Protein AF-A0A158QRF0-F1 (afdb_monomer_lite)

pLDDT: mean 80.39, std 19.02, range [27.58, 98.44]

InterPro domains:
  IPR004245 Protein of unknown function DUF229 [PF02995] (3-88)
  IPR004245 Protein of unknown function DUF229 [PF02995] (115-242)
  IPR004245 Protein of unknown function DUF229 [PTHR10974] (3-241)

Structure (mmCIF, N/CA/C/O backbone):
data_AF-A0A158QRF0-F1
#
_entry.id   AF-A0A158QRF0-F1
#
loop_
_atom_site.group_PDB
_atom_site.id
_atom_site.type_symbol
_atom_site.label_atom_id
_atom_site.label_alt_id
_atom_site.label_comp_id
_atom_site.label_asym_id
_atom_site.label_entity_id
_atom_site.label_seq_id
_atom_site.pdbx_PDB_ins_code
_atom_site.Cartn_x
_atom_site.Cartn_y
_atom_site.Cartn_z
_atom_site.occupancy
_atom_site.B_iso_or_equiv
_atom_site.auth_seq_id
_atom_site.auth_comp_id
_atom_site.auth_asym_id
_atom_site.auth_atom_id
_atom_site.pdbx_PDB_model_num
ATOM 1 N N . MET A 1 1 ? 12.724 4.084 12.612 1.00 68.06 1 MET A N 1
ATOM 2 C CA . MET A 1 1 ? 12.355 5.349 11.916 1.00 68.06 1 MET A CA 1
ATOM 3 C C . MET A 1 1 ? 10.942 5.785 12.295 1.00 68.06 1 MET A C 1
ATOM 5 O O . MET A 1 1 ? 10.798 6.869 12.845 1.00 68.06 1 MET A O 1
ATOM 9 N N . SER A 1 2 ? 9.942 4.920 12.127 1.00 76.56 2 SER A N 1
ATOM 10 C CA . SER A 1 2 ? 8.571 5.065 12.655 1.00 76.56 2 SER A CA 1
ATOM 11 C C . SER A 1 2 ? 8.517 5.496 14.128 1.00 76.56 2 SER A C 1
ATOM 13 O O . SER A 1 2 ? 7.833 6.457 14.435 1.00 76.56 2 SER A O 1
ATOM 15 N N . LYS A 1 3 ? 9.321 4.909 15.031 1.00 83.12 3 LYS A N 1
ATOM 16 C CA . LYS A 1 3 ? 9.425 5.351 16.445 1.00 83.12 3 LYS A CA 1
ATOM 17 C C . LYS A 1 3 ? 9.728 6.840 16.648 1.00 83.12 3 LYS A C 1
ATOM 19 O O . LYS A 1 3 ? 9.352 7.391 17.674 1.00 83.12 3 LYS A O 1
ATOM 24 N N . ARG A 1 4 ? 10.443 7.471 15.710 1.00 83.31 4 ARG A N 1
ATOM 25 C CA . ARG A 1 4 ? 10.771 8.904 15.766 1.00 83.31 4 ARG A CA 1
ATOM 26 C C . ARG A 1 4 ? 9.761 9.758 15.008 1.00 83.31 4 ARG A C 1
ATOM 28 O O . ARG A 1 4 ? 9.486 10.867 15.438 1.00 83.31 4 ARG A O 1
ATOM 35 N N . ALA A 1 5 ? 9.270 9.263 13.874 1.00 86.62 5 ALA A N 1
ATOM 36 C CA . ALA A 1 5 ? 8.397 10.024 12.986 1.00 86.62 5 ALA A CA 1
ATOM 37 C C . ALA A 1 5 ? 6.911 9.931 13.355 1.00 86.62 5 ALA A C 1
ATOM 39 O O . ALA A 1 5 ? 6.179 10.864 13.065 1.00 86.62 5 ALA A O 1
ATOM 40 N N . LEU A 1 6 ? 6.484 8.824 13.971 1.00 91.94 6 LEU A N 1
ATOM 41 C CA . LEU A 1 6 ? 5.089 8.483 14.265 1.00 91.94 6 LEU A CA 1
ATOM 42 C C . LEU A 1 6 ? 4.868 8.023 15.734 1.00 91.94 6 LEU A C 1
ATOM 44 O O . LEU A 1 6 ? 4.222 6.992 15.954 1.00 91.94 6 LEU A O 1
ATOM 48 N N . PRO A 1 7 ? 5.469 8.669 16.757 1.00 94.06 7 PRO A N 1
ATOM 49 C CA . PRO A 1 7 ? 5.411 8.179 18.137 1.00 94.06 7 PRO A CA 1
ATOM 50 C C . PRO A 1 7 ? 3.984 8.069 18.696 1.00 94.06 7 PRO A C 1
ATOM 52 O O . PRO A 1 7 ? 3.672 7.067 19.346 1.00 94.06 7 PRO A O 1
ATOM 55 N N . GLU A 1 8 ? 3.113 9.043 18.428 1.00 96.75 8 GLU A N 1
ATOM 56 C CA . GLU A 1 8 ? 1.745 9.068 18.955 1.00 96.75 8 GLU A CA 1
ATOM 57 C C . GLU A 1 8 ? 0.858 8.041 18.245 1.00 96.75 8 GLU A C 1
ATOM 59 O O . GLU A 1 8 ? 0.093 7.318 18.889 1.00 96.75 8 GLU A O 1
ATOM 64 N N . THR A 1 9 ? 1.005 7.911 16.924 1.00 95.94 9 THR A N 1
ATOM 65 C CA . THR A 1 9 ? 0.342 6.865 16.137 1.00 95.94 9 THR A CA 1
ATOM 66 C C . THR A 1 9 ? 0.722 5.486 16.656 1.00 95.94 9 THR A C 1
ATOM 68 O O . THR A 1 9 ? -0.153 4.672 16.942 1.00 95.94 9 THR A O 1
ATOM 71 N N . LEU A 1 10 ? 2.019 5.211 16.829 1.00 93.88 10 LEU A N 1
ATOM 72 C CA . LEU A 1 10 ? 2.481 3.918 17.333 1.00 93.88 10 LEU A CA 1
ATOM 73 C C . LEU A 1 10 ? 1.971 3.635 18.748 1.00 93.88 10 LEU A C 1
ATOM 75 O O . LEU A 1 10 ? 1.612 2.493 19.043 1.00 93.88 10 LEU A O 1
ATOM 79 N N . ALA A 1 11 ? 1.931 4.648 19.618 1.00 95.94 11 ALA A N 1
ATOM 80 C CA . ALA A 1 11 ? 1.356 4.515 20.950 1.00 95.94 11 ALA A CA 1
ATOM 81 C C . ALA A 1 11 ? -0.118 4.100 20.864 1.00 95.94 11 ALA A C 1
ATOM 83 O O . ALA A 1 11 ? -0.483 3.076 21.437 1.00 95.94 11 ALA A O 1
ATOM 84 N N . TYR A 1 12 ? -0.922 4.810 20.070 1.00 96.62 12 TYR A N 1
ATOM 85 C CA . TYR A 1 12 ? -2.338 4.506 19.869 1.00 96.62 12 TYR A CA 1
ATOM 86 C C . TYR A 1 12 ? -2.574 3.102 19.297 1.00 96.62 12 TYR A C 1
ATOM 88 O O . TYR A 1 12 ? -3.387 2.346 19.830 1.00 96.62 12 TYR A O 1
ATOM 96 N N . LEU A 1 13 ? -1.833 2.715 18.250 1.00 94.56 13 LEU A N 1
ATOM 97 C CA . LEU A 1 13 ? -1.953 1.382 17.654 1.00 94.56 13 LEU A CA 1
ATOM 98 C C . LEU A 1 13 ? -1.696 0.282 18.698 1.00 94.56 13 LEU A C 1
ATOM 100 O O . LEU A 1 13 ? -2.394 -0.728 18.726 1.00 94.56 13 LEU A O 1
ATOM 104 N N . LYS A 1 14 ? -0.719 0.482 19.584 1.00 93.19 14 LYS A N 1
ATOM 105 C CA . LYS A 1 14 ? -0.356 -0.494 20.619 1.00 93.19 14 LYS A CA 1
ATOM 106 C C . LYS A 1 14 ? -1.322 -0.519 21.797 1.00 93.19 14 LYS A C 1
ATOM 108 O O . LYS A 1 14 ? -1.641 -1.603 22.277 1.00 93.19 14 LYS A O 1
ATOM 113 N N . THR A 1 15 ? -1.733 0.640 22.308 1.00 94.50 15 THR A N 1
ATOM 114 C CA . THR A 1 15 ? -2.529 0.713 23.543 1.00 94.50 15 THR A CA 1
ATOM 115 C C . THR A 1 15 ? -4.015 0.552 23.273 1.00 94.50 15 THR A C 1
ATOM 117 O O . THR A 1 15 ? -4.671 -0.212 23.975 1.00 94.50 15 THR A O 1
ATOM 120 N N . GLU A 1 16 ? -4.531 1.214 22.237 1.00 94.94 16 GLU A N 1
ATOM 121 C CA . GLU A 1 16 ? -5.968 1.266 21.951 1.00 94.94 16 GLU A CA 1
ATOM 122 C C . GLU A 1 16 ? -6.395 0.172 20.974 1.00 94.94 16 GLU A C 1
ATOM 124 O O . GLU A 1 16 ? -7.432 -0.458 21.163 1.00 94.94 16 GLU A O 1
ATOM 129 N N . LEU A 1 17 ? -5.582 -0.098 19.946 1.00 91.25 17 LEU A N 1
ATOM 130 C CA . LEU A 1 17 ? -5.869 -1.149 18.964 1.00 91.25 17 LEU A CA 1
ATOM 131 C C . LEU A 1 17 ? -5.214 -2.499 19.290 1.00 91.25 17 LEU A C 1
ATOM 133 O O . LEU A 1 17 ? -5.408 -3.452 18.536 1.00 91.25 17 LEU A O 1
ATOM 137 N N . GLN A 1 18 ? -4.478 -2.596 20.404 1.00 93.06 18 GLN A N 1
ATOM 138 C CA . GLN A 1 18 ? -3.796 -3.817 20.863 1.00 93.06 18 GLN A CA 1
ATOM 139 C C . GLN A 1 18 ? -2.843 -4.425 19.818 1.00 93.06 18 GLN A C 1
ATOM 141 O O . GLN A 1 18 ? -2.626 -5.637 19.780 1.00 93.06 18 GLN A O 1
ATOM 146 N N . ALA A 1 19 ? -2.276 -3.593 18.945 1.00 90.69 19 ALA A N 1
ATOM 147 C CA . ALA A 1 19 ? -1.377 -4.052 17.905 1.00 90.69 19 ALA A CA 1
ATOM 148 C C . ALA A 1 19 ? -0.001 -4.444 18.468 1.00 90.69 19 ALA A C 1
ATOM 150 O O . ALA A 1 19 ? 0.530 -3.832 19.399 1.00 90.69 19 ALA A O 1
ATOM 151 N N . VAL A 1 20 ? 0.609 -5.452 17.851 1.00 89.94 20 VAL A N 1
ATOM 152 C CA . VAL A 1 20 ? 1.952 -5.941 18.156 1.00 89.94 20 VAL A CA 1
ATOM 153 C C . VAL A 1 20 ? 2.952 -5.254 17.236 1.00 89.94 20 VAL A C 1
ATOM 155 O O . VAL A 1 20 ? 2.838 -5.319 16.014 1.00 89.94 20 VAL A O 1
ATOM 158 N N . GLN A 1 21 ? 3.958 -4.617 17.831 1.00 85.50 21 GLN A N 1
ATOM 159 C CA . GLN A 1 21 ? 5.077 -4.016 17.112 1.00 85.50 21 GLN A CA 1
ATOM 160 C C . GLN A 1 21 ? 6.230 -5.022 17.016 1.00 85.50 21 GLN A C 1
ATOM 162 O O . GLN A 1 21 ? 6.787 -5.434 18.033 1.00 85.50 21 GLN A O 1
ATOM 167 N N . MET A 1 22 ? 6.605 -5.397 15.795 1.00 84.06 22 MET A N 1
ATOM 168 C CA . MET A 1 22 ? 7.770 -6.237 15.512 1.00 84.06 22 MET A CA 1
ATOM 169 C C . MET A 1 22 ? 8.938 -5.353 15.079 1.00 84.06 22 MET A C 1
ATOM 171 O O . MET A 1 22 ? 8.864 -4.721 14.033 1.00 84.06 22 MET A O 1
ATOM 175 N N . GLU A 1 23 ? 10.009 -5.301 15.875 1.00 75.56 23 GLU A N 1
ATOM 176 C CA . GLU A 1 23 ? 11.111 -4.341 15.674 1.00 75.56 23 GLU A CA 1
ATOM 177 C C . GLU A 1 23 ? 12.134 -4.736 14.599 1.00 75.56 23 GLU A C 1
ATOM 179 O O . GLU A 1 23 ? 12.948 -3.910 14.193 1.00 75.56 23 GLU A O 1
ATOM 184 N N . PHE A 1 24 ? 12.111 -5.997 14.161 1.00 74.44 24 PHE A N 1
ATOM 185 C CA . PHE A 1 24 ? 13.122 -6.583 13.280 1.00 74.44 24 PHE A CA 1
ATOM 186 C C . PHE A 1 24 ? 12.483 -7.256 12.064 1.00 74.44 24 PHE A C 1
ATOM 188 O O . PHE A 1 24 ? 12.737 -8.431 11.786 1.00 74.44 24 PHE A O 1
ATOM 195 N N . TYR A 1 25 ? 11.616 -6.536 11.348 1.00 75.12 25 TYR A N 1
ATOM 196 C CA . TYR A 1 25 ? 11.122 -7.032 10.067 1.00 75.12 25 TYR A CA 1
ATOM 197 C C . TYR A 1 25 ? 12.258 -7.011 9.036 1.00 75.12 25 TYR A C 1
ATOM 199 O O . TYR A 1 25 ? 13.025 -6.059 8.940 1.00 75.12 25 TYR A O 1
ATOM 207 N N . ASN A 1 26 ? 12.416 -8.089 8.274 1.00 76.00 26 ASN A N 1
ATOM 208 C CA . ASN A 1 26 ? 13.476 -8.173 7.277 1.00 76.00 26 ASN A CA 1
ATOM 209 C C . ASN A 1 26 ? 12.903 -7.849 5.904 1.00 76.00 26 ASN A C 1
ATOM 211 O O . ASN A 1 26 ? 12.029 -8.563 5.416 1.00 76.00 26 ASN A O 1
ATOM 215 N N . LYS A 1 27 ? 13.448 -6.815 5.259 1.00 79.94 27 LYS A N 1
ATOM 216 C CA . LYS A 1 27 ? 13.237 -6.605 3.827 1.00 79.94 27 LYS A CA 1
ATOM 217 C C . LYS A 1 27 ? 13.815 -7.786 3.044 1.00 79.94 27 LYS A C 1
ATOM 219 O O . LYS A 1 27 ? 14.864 -8.322 3.408 1.00 79.94 27 LYS A O 1
ATOM 224 N N . VAL A 1 28 ? 13.167 -8.151 1.948 1.00 83.94 28 VAL A N 1
ATOM 225 C CA . VAL A 1 28 ? 13.656 -9.184 1.028 1.00 83.94 28 VAL A CA 1
ATOM 226 C C . VAL A 1 28 ? 14.811 -8.644 0.185 1.00 83.94 28 VAL A C 1
ATOM 228 O O . VAL A 1 28 ? 15.770 -9.364 -0.082 1.00 83.94 28 VAL A O 1
ATOM 231 N N . ALA A 1 29 ? 14.751 -7.366 -0.197 1.00 83.50 29 ALA A N 1
ATOM 232 C CA . ALA A 1 29 ? 15.701 -6.767 -1.130 1.00 83.50 29 ALA A CA 1
ATOM 233 C C . ALA A 1 29 ? 15.867 -5.251 -0.948 1.00 83.50 29 ALA A C 1
ATOM 235 O O . ALA A 1 29 ? 15.294 -4.643 -0.043 1.00 83.50 29 ALA A O 1
ATOM 236 N N . HIS A 1 30 ? 16.694 -4.606 -1.776 1.00 79.50 30 HIS A N 1
ATOM 237 C CA . HIS A 1 30 ? 17.043 -3.194 -1.584 1.00 79.50 30 HIS A CA 1
ATOM 238 C C . HIS A 1 30 ? 15.939 -2.196 -1.985 1.00 79.50 30 HIS A C 1
ATOM 240 O O . HIS A 1 30 ? 15.870 -1.118 -1.399 1.00 79.50 30 HIS A O 1
ATOM 246 N N . ASN A 1 31 ? 15.112 -2.527 -2.978 1.00 84.44 31 ASN A N 1
ATOM 247 C CA . ASN A 1 31 ? 14.241 -1.586 -3.696 1.00 84.44 31 ASN A CA 1
ATOM 248 C C . ASN A 1 31 ? 12.741 -1.921 -3.506 1.00 84.44 31 ASN A C 1
ATOM 250 O O . ASN A 1 31 ? 12.420 -2.968 -2.953 1.00 84.44 31 ASN A O 1
ATOM 254 N N . SER A 1 32 ? 11.811 -1.077 -3.961 1.00 87.56 32 SER A N 1
ATOM 255 C CA . SER A 1 32 ? 10.368 -1.271 -3.735 1.00 87.56 32 SER A CA 1
ATOM 256 C C . SER A 1 32 ? 9.816 -2.489 -4.459 1.00 87.56 32 SER A C 1
ATOM 258 O O . SER A 1 32 ? 9.261 -3.381 -3.824 1.00 87.56 32 SER A O 1
ATOM 260 N N . LYS A 1 33 ? 10.049 -2.593 -5.776 1.00 91.06 33 LYS A N 1
ATOM 261 C CA . LYS A 1 33 ? 9.585 -3.731 -6.588 1.00 91.06 33 LYS A CA 1
ATOM 262 C C . LYS A 1 33 ? 9.979 -5.097 -5.984 1.00 91.06 33 LYS A C 1
ATOM 264 O O . LYS A 1 33 ? 9.093 -5.927 -5.805 1.00 91.06 33 LYS A O 1
ATOM 269 N N . PRO A 1 34 ? 11.241 -5.349 -5.592 1.00 91.50 34 PRO A N 1
ATOM 270 C CA . PRO A 1 34 ? 11.631 -6.646 -5.046 1.00 91.50 34 PRO A CA 1
ATOM 271 C C . PRO A 1 34 ? 11.189 -6.913 -3.599 1.00 91.50 34 PRO A C 1
ATOM 273 O O . PRO A 1 34 ? 11.332 -8.043 -3.146 1.00 91.50 34 PRO A O 1
ATOM 276 N N . ASN A 1 35 ? 10.612 -5.932 -2.895 1.00 91.06 35 ASN A N 1
ATOM 277 C CA . ASN A 1 35 ? 9.881 -6.161 -1.640 1.00 91.06 35 ASN A CA 1
ATOM 278 C C . ASN A 1 35 ? 8.365 -6.316 -1.870 1.00 91.06 35 ASN A C 1
ATOM 280 O O . ASN A 1 35 ? 7.726 -7.105 -1.179 1.00 91.06 35 ASN A O 1
ATOM 284 N N . ALA A 1 36 ? 7.806 -5.641 -2.880 1.00 93.00 36 ALA A N 1
ATOM 285 C CA . ALA A 1 36 ? 6.395 -5.739 -3.257 1.00 93.00 36 ALA A CA 1
ATOM 286 C C . ALA A 1 36 ? 6.018 -7.131 -3.786 1.00 93.00 36 ALA A C 1
ATOM 288 O O . ALA A 1 36 ? 4.988 -7.684 -3.419 1.00 93.00 36 ALA A O 1
ATOM 289 N N . PHE A 1 37 ? 6.853 -7.722 -4.646 1.00 95.19 37 PHE A N 1
ATOM 290 C CA . PHE A 1 37 ? 6.551 -9.022 -5.256 1.00 95.19 37 PHE A CA 1
ATOM 291 C C . PHE A 1 37 ? 6.444 -10.170 -4.235 1.00 95.19 37 PHE A C 1
ATOM 293 O O . PHE A 1 37 ? 5.452 -10.898 -4.269 1.00 95.19 37 PHE A O 1
ATOM 300 N N . PRO A 1 38 ? 7.378 -10.322 -3.280 1.00 93.62 38 PRO A N 1
ATOM 301 C CA . PRO A 1 38 ? 7.221 -11.287 -2.197 1.00 93.62 38 PRO A CA 1
ATOM 302 C C . PRO A 1 38 ? 5.965 -11.057 -1.362 1.00 93.62 38 PRO A C 1
ATOM 304 O O . PRO A 1 38 ? 5.325 -12.025 -0.969 1.00 93.62 38 PRO A O 1
ATOM 307 N N . LEU A 1 39 ? 5.613 -9.795 -1.107 1.00 92.19 39 LEU A N 1
ATOM 308 C CA . LEU A 1 39 ? 4.443 -9.446 -0.312 1.00 92.19 39 LEU A CA 1
ATOM 309 C C . LEU A 1 39 ? 3.139 -9.846 -1.015 1.00 92.19 39 LEU A C 1
ATOM 311 O O . LEU A 1 39 ? 2.299 -10.499 -0.412 1.00 92.19 39 LEU A O 1
ATOM 315 N N . PHE A 1 40 ? 3.000 -9.496 -2.293 1.00 94.19 40 PHE A N 1
ATOM 316 C CA . PHE A 1 40 ? 1.720 -9.574 -3.001 1.00 94.19 40 PHE A CA 1
ATOM 317 C C . PHE A 1 40 ? 1.544 -10.808 -3.887 1.00 94.19 40 PHE A C 1
ATOM 319 O O . PHE A 1 40 ? 0.418 -11.156 -4.240 1.00 94.19 40 PHE A O 1
ATOM 326 N N . PHE A 1 41 ? 2.645 -11.468 -4.251 1.00 95.88 41 PHE A N 1
ATOM 327 C CA . PHE A 1 41 ? 2.651 -12.688 -5.064 1.00 95.88 41 PHE A CA 1
ATOM 328 C C . PHE A 1 41 ? 3.274 -13.885 -4.331 1.00 95.88 41 PHE A C 1
ATOM 330 O O . PHE A 1 41 ? 3.222 -15.007 -4.833 1.00 95.88 41 PHE A O 1
ATOM 337 N N . GLY A 1 42 ? 3.906 -13.681 -3.166 1.00 95.12 42 GLY A N 1
ATOM 338 C CA . GLY A 1 42 ? 4.611 -14.750 -2.450 1.00 95.12 42 GLY A CA 1
ATOM 339 C C . GLY A 1 42 ? 5.868 -15.249 -3.173 1.00 95.12 42 GLY A C 1
ATOM 340 O O . GLY A 1 42 ? 6.256 -16.405 -2.990 1.00 95.12 42 GLY A O 1
ATOM 341 N N . LYS A 1 43 ? 6.473 -14.422 -4.043 1.00 96.06 43 LYS A N 1
ATOM 342 C CA . LYS A 1 43 ? 7.607 -14.794 -4.909 1.00 96.06 43 LYS A CA 1
ATOM 343 C C . LYS A 1 43 ? 8.734 -13.775 -4.852 1.00 96.06 43 LYS A C 1
ATOM 345 O O . LYS A 1 43 ? 8.522 -12.578 -5.037 1.00 96.06 43 LYS A O 1
ATOM 350 N N . SER A 1 44 ? 9.949 -14.259 -4.620 1.00 94.69 44 SER A N 1
ATOM 351 C CA . SER A 1 44 ? 11.167 -13.455 -4.674 1.00 94.69 44 SER A CA 1
ATOM 352 C C . SER A 1 44 ? 11.609 -13.199 -6.114 1.00 94.69 44 SER A C 1
ATOM 354 O O . SER A 1 44 ? 11.520 -14.071 -6.974 1.00 94.69 44 SER A O 1
ATOM 356 N N . ILE A 1 45 ? 12.088 -11.982 -6.377 1.00 94.25 45 ILE A N 1
ATOM 357 C CA . ILE A 1 45 ? 12.520 -11.546 -7.719 1.00 94.25 45 ILE A CA 1
ATOM 358 C C . ILE A 1 45 ? 13.963 -11.026 -7.730 1.00 94.25 45 ILE A C 1
ATOM 360 O O . ILE A 1 45 ? 14.518 -10.721 -8.780 1.00 94.25 45 ILE A O 1
ATOM 364 N N . GLU A 1 46 ? 14.574 -10.904 -6.551 1.00 91.19 46 GLU A N 1
ATOM 365 C CA . GLU A 1 46 ? 15.965 -10.505 -6.380 1.00 91.19 46 GLU A CA 1
ATOM 366 C C . GLU A 1 46 ? 16.679 -11.570 -5.547 1.00 91.19 46 GLU A C 1
ATOM 368 O O . GLU A 1 46 ? 16.174 -12.026 -4.521 1.00 91.19 46 GLU A O 1
ATOM 373 N N . GLY A 1 47 ? 17.844 -11.998 -6.033 1.00 89.12 47 GLY A N 1
ATOM 374 C CA . GLY A 1 47 ? 18.721 -12.917 -5.319 1.00 89.12 47 GLY A CA 1
ATOM 375 C C . GLY A 1 47 ? 19.675 -12.189 -4.374 1.00 89.12 47 GLY A C 1
ATOM 376 O O . GLY A 1 47 ? 19.626 -10.977 -4.188 1.00 89.12 47 GLY A O 1
ATOM 377 N N . GLY A 1 48 ? 20.613 -12.931 -3.798 1.00 86.75 48 GLY A N 1
ATOM 378 C CA . GLY A 1 48 ? 21.576 -12.358 -2.863 1.00 86.75 48 GLY A CA 1
ATOM 379 C C . GLY A 1 48 ? 22.768 -13.267 -2.618 1.00 86.75 48 GLY A C 1
ATOM 380 O O . GLY A 1 48 ? 22.633 -14.488 -2.516 1.00 86.75 48 GLY A O 1
ATOM 381 N N . SER A 1 49 ? 23.957 -12.676 -2.504 1.00 86.69 49 SER A N 1
ATOM 382 C CA . SER A 1 49 ? 25.150 -13.431 -2.126 1.00 86.69 49 SER A CA 1
ATOM 383 C C . SER A 1 49 ? 25.150 -13.703 -0.627 1.00 86.69 49 SER A C 1
ATOM 385 O O . SER A 1 49 ? 25.026 -12.789 0.184 1.00 86.69 49 SER A O 1
ATOM 387 N N . ARG A 1 50 ? 25.356 -14.969 -0.260 1.00 90.25 50 ARG A N 1
ATOM 388 C CA . ARG A 1 50 ? 25.597 -15.395 1.127 1.00 90.25 50 ARG A CA 1
ATOM 389 C C . ARG A 1 50 ? 26.978 -16.028 1.302 1.00 90.25 50 ARG A C 1
ATOM 391 O O . ARG A 1 50 ? 27.235 -16.700 2.298 1.00 90.25 50 ARG A O 1
ATOM 398 N N . ALA A 1 51 ? 27.881 -15.769 0.353 1.00 92.50 51 ALA A N 1
ATOM 399 C CA . ALA A 1 51 ? 29.225 -16.339 0.334 1.00 92.50 51 ALA A CA 1
ATOM 400 C C . ALA A 1 51 ? 30.039 -15.975 1.587 1.00 92.50 51 ALA A C 1
ATOM 402 O O . ALA A 1 51 ? 30.813 -16.798 2.064 1.00 92.50 51 ALA A O 1
ATOM 403 N N . PHE A 1 52 ? 29.815 -14.787 2.166 1.00 91.12 52 PHE A N 1
ATOM 404 C CA . PHE A 1 52 ? 30.457 -14.366 3.419 1.00 91.12 52 PHE A CA 1
ATOM 405 C C . PHE A 1 52 ? 30.177 -15.326 4.588 1.00 91.12 52 PHE A C 1
ATOM 407 O O . PHE A 1 52 ? 31.037 -15.535 5.435 1.00 91.12 52 PHE A O 1
ATOM 414 N N . PHE A 1 53 ? 28.998 -15.952 4.604 1.00 92.88 53 PHE A N 1
ATOM 415 C CA . PHE A 1 53 ? 28.596 -16.933 5.614 1.00 92.88 53 PHE A CA 1
ATOM 416 C C . PHE A 1 53 ? 28.862 -18.383 5.177 1.00 92.88 53 PHE A C 1
ATOM 418 O O . PHE A 1 53 ? 28.420 -19.312 5.846 1.00 92.88 53 PHE A O 1
ATOM 425 N N . GLY A 1 54 ? 29.530 -18.598 4.037 1.00 93.75 54 GLY A N 1
ATOM 426 C CA . GLY A 1 54 ? 29.747 -19.931 3.469 1.00 93.75 54 GLY A CA 1
ATOM 427 C C . GLY A 1 54 ? 28.468 -20.624 2.983 1.00 93.75 54 GLY A C 1
ATOM 428 O O . GLY A 1 54 ? 28.448 -21.846 2.863 1.00 93.75 54 GLY A O 1
ATOM 429 N N . LEU A 1 55 ? 27.393 -19.871 2.720 1.00 94.69 55 LEU A N 1
ATOM 430 C CA . LEU A 1 55 ? 26.097 -20.413 2.302 1.00 94.69 55 LEU A CA 1
ATOM 431 C C . LEU A 1 55 ? 25.869 -20.252 0.788 1.00 94.69 55 LEU A C 1
ATOM 433 O O . LEU A 1 55 ? 26.372 -19.292 0.193 1.00 94.69 55 LEU A O 1
ATOM 437 N N . PRO A 1 56 ? 25.055 -21.130 0.160 1.00 95.62 56 PRO A N 1
ATOM 438 C CA . PRO A 1 56 ? 24.645 -20.967 -1.234 1.00 95.62 56 PRO A CA 1
ATOM 439 C C . PRO A 1 56 ? 23.967 -19.610 -1.475 1.00 95.62 56 PRO A C 1
ATOM 441 O O . PRO A 1 56 ? 23.304 -19.098 -0.564 1.00 95.62 56 PRO A O 1
ATOM 444 N N . PRO A 1 57 ? 24.069 -19.020 -2.677 1.00 94.12 57 PRO A N 1
ATOM 445 C CA . PRO A 1 57 ? 23.352 -17.787 -2.989 1.00 94.12 57 PRO A CA 1
ATOM 446 C C . PRO A 1 57 ? 21.834 -17.977 -2.864 1.00 94.12 57 PRO A C 1
ATOM 448 O O . PRO A 1 57 ? 21.320 -19.090 -2.988 1.00 94.12 57 PRO A O 1
ATOM 451 N N . LEU A 1 58 ? 21.121 -16.886 -2.596 1.00 90.56 58 LEU A N 1
ATOM 452 C CA . LEU A 1 58 ? 19.670 -16.840 -2.749 1.00 90.56 58 LEU A CA 1
ATOM 453 C C . LEU A 1 58 ? 19.352 -16.749 -4.240 1.00 90.56 58 LEU A C 1
ATOM 455 O O . LEU A 1 58 ? 19.895 -15.888 -4.937 1.00 90.56 58 LEU A O 1
ATOM 459 N N . ILE A 1 59 ? 18.496 -17.655 -4.701 1.00 93.94 59 ILE A N 1
ATOM 460 C CA . ILE A 1 59 ? 18.032 -17.731 -6.083 1.00 93.94 59 ILE A CA 1
ATOM 461 C C . ILE A 1 59 ? 16.605 -17.173 -6.094 1.00 93.94 59 ILE A C 1
ATOM 463 O O . ILE A 1 59 ? 15.806 -17.641 -5.283 1.00 93.94 59 ILE A O 1
ATOM 467 N N . PRO A 1 60 ? 16.294 -16.180 -6.947 1.00 95.19 60 PRO A N 1
ATOM 468 C CA . PRO A 1 60 ? 14.943 -15.645 -7.037 1.00 95.19 60 PRO A CA 1
ATOM 469 C C . PRO A 1 60 ? 13.987 -16.686 -7.629 1.00 95.19 60 PRO A C 1
ATOM 471 O O . PRO A 1 60 ? 14.371 -17.459 -8.510 1.00 95.19 60 PRO A O 1
ATOM 474 N N . ASP A 1 61 ? 12.742 -16.684 -7.159 1.00 96.75 61 ASP A N 1
ATOM 475 C CA . ASP A 1 61 ? 11.684 -17.563 -7.666 1.00 96.75 61 ASP A CA 1
ATOM 476 C C . ASP A 1 61 ? 11.285 -17.196 -9.100 1.00 96.75 61 ASP A C 1
ATOM 478 O O . ASP A 1 61 ? 10.989 -18.075 -9.908 1.00 96.75 61 ASP A O 1
ATOM 482 N N . TRP A 1 62 ? 11.276 -15.896 -9.406 1.00 96.69 62 TRP A N 1
ATOM 483 C CA . TRP A 1 62 ? 10.839 -15.329 -10.680 1.00 96.69 62 TRP A CA 1
ATOM 484 C C . TRP A 1 62 ? 11.926 -14.483 -11.341 1.00 96.69 62 TRP A C 1
ATOM 486 O O . TRP A 1 62 ? 12.792 -13.904 -10.680 1.00 96.69 62 TRP A O 1
ATOM 496 N N . ASN A 1 63 ? 11.861 -14.399 -12.667 1.00 95.31 63 ASN A N 1
ATOM 497 C CA . ASN A 1 63 ? 12.748 -13.600 -13.504 1.00 95.31 63 ASN A CA 1
ATOM 498 C C . ASN A 1 63 ? 11.945 -12.551 -14.300 1.00 95.31 63 ASN A C 1
ATOM 500 O O . ASN A 1 63 ? 10.747 -12.372 -14.094 1.00 95.31 63 ASN A O 1
ATOM 504 N N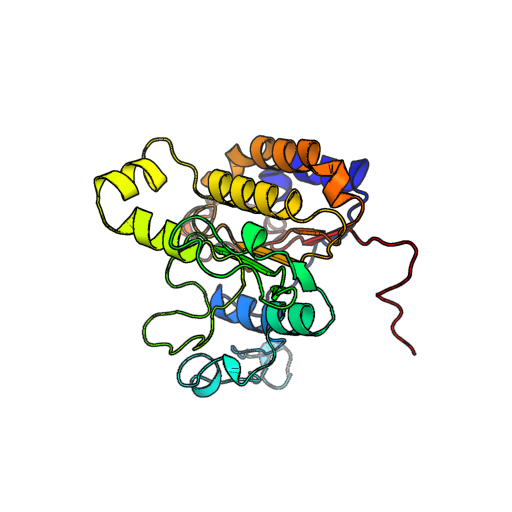 . GLU A 1 64 ? 12.616 -11.839 -15.212 1.00 93.94 64 GLU A N 1
ATOM 505 C CA . GLU A 1 64 ? 12.022 -10.771 -16.035 1.00 93.94 64 GLU A CA 1
ATOM 506 C C . GLU A 1 64 ? 10.748 -11.207 -16.783 1.00 93.94 64 GLU A C 1
ATOM 508 O O . GLU A 1 64 ? 9.836 -10.405 -17.000 1.00 93.94 64 GLU A O 1
ATOM 513 N N . THR A 1 65 ? 10.663 -12.487 -17.148 1.00 95.94 65 THR A N 1
ATOM 514 C CA . THR A 1 65 ? 9.516 -13.054 -17.857 1.00 95.94 65 THR A CA 1
ATOM 515 C C . THR A 1 65 ? 8.245 -12.935 -17.026 1.00 95.94 65 THR A C 1
ATOM 517 O O . THR A 1 65 ? 7.267 -12.348 -17.491 1.00 95.94 65 THR A O 1
ATOM 520 N N . GLU A 1 66 ? 8.269 -13.427 -15.788 1.00 96.00 66 GLU A N 1
ATOM 521 C CA . GLU A 1 66 ? 7.108 -13.420 -14.899 1.00 96.00 66 GLU A CA 1
ATOM 522 C C . GLU A 1 66 ? 6.813 -12.012 -14.362 1.00 96.00 66 GLU A C 1
ATOM 524 O O . GLU A 1 66 ? 5.653 -11.621 -14.266 1.00 96.00 66 GLU A O 1
ATOM 529 N N . ILE A 1 67 ? 7.846 -11.218 -14.050 1.00 94.25 67 ILE A N 1
ATOM 530 C CA . ILE A 1 67 ? 7.669 -9.912 -13.383 1.00 94.25 67 ILE A CA 1
ATOM 531 C C . ILE A 1 67 ? 7.374 -8.745 -14.336 1.00 94.25 67 ILE A C 1
ATOM 533 O O . ILE A 1 67 ? 7.182 -7.615 -13.862 1.00 94.25 67 ILE A O 1
ATOM 537 N N . CYS A 1 68 ? 7.454 -8.960 -15.654 1.00 94.88 68 CYS A N 1
ATOM 538 C CA . CYS A 1 68 ? 7.354 -7.875 -16.630 1.00 94.88 68 CYS A CA 1
ATOM 539 C C . CYS A 1 68 ? 6.787 -8.283 -17.997 1.00 94.88 68 CYS A C 1
ATOM 541 O O . CYS A 1 68 ? 5.952 -7.556 -18.532 1.00 94.88 68 CYS A O 1
ATOM 543 N N . ILE A 1 69 ? 7.222 -9.404 -18.582 1.00 96.44 69 ILE A N 1
ATOM 544 C CA . ILE A 1 69 ? 6.865 -9.746 -19.973 1.00 96.44 69 ILE A CA 1
ATOM 545 C C . ILE A 1 69 ? 5.455 -10.337 -20.058 1.00 96.44 69 ILE A C 1
ATOM 547 O O . ILE A 1 69 ? 4.676 -9.970 -20.941 1.00 96.44 69 ILE A O 1
ATOM 551 N N . GLU A 1 70 ? 5.109 -11.249 -19.156 1.00 96.06 70 GLU A N 1
ATOM 552 C CA . GLU A 1 70 ? 3.798 -11.888 -19.150 1.00 96.06 70 GLU A CA 1
ATOM 553 C C . GLU A 1 70 ? 2.730 -11.061 -18.428 1.00 96.06 70 GLU A C 1
ATOM 555 O O . GLU A 1 70 ? 3.020 -10.220 -17.581 1.00 96.06 70 GLU A O 1
ATOM 560 N N . TYR A 1 71 ? 1.463 -11.331 -18.753 1.00 97.44 71 TYR A N 1
ATOM 561 C CA . TYR A 1 71 ? 0.346 -10.817 -17.969 1.00 97.44 71 TYR A CA 1
ATOM 562 C C . TYR A 1 71 ? 0.345 -11.440 -16.572 1.00 97.44 71 TYR A C 1
ATOM 564 O O . TYR A 1 71 ? 0.330 -12.669 -16.440 1.00 97.44 71 TYR A O 1
ATOM 572 N N . LEU A 1 72 ? 0.278 -10.590 -15.548 1.00 96.38 72 LEU A N 1
ATOM 573 C CA . LEU A 1 72 ? 0.248 -11.008 -14.145 1.00 96.38 72 LEU A CA 1
ATOM 574 C C . LEU A 1 72 ? -1.034 -11.779 -13.781 1.00 96.38 72 LEU A C 1
ATOM 576 O O . LEU A 1 72 ? -1.056 -12.487 -12.782 1.00 96.38 72 LEU A O 1
ATOM 580 N N . ASP A 1 73 ? -2.070 -11.729 -14.627 1.00 95.00 73 ASP A N 1
ATOM 581 C CA . ASP A 1 73 ? -3.316 -12.505 -14.514 1.00 95.00 73 ASP A CA 1
ATOM 582 C C . ASP A 1 73 ? -3.092 -14.021 -14.418 1.00 95.00 73 ASP A C 1
ATOM 584 O O . ASP A 1 73 ? -3.970 -14.740 -13.949 1.00 95.00 73 ASP A O 1
ATOM 588 N N . LYS A 1 74 ? -1.946 -14.520 -14.901 1.00 94.56 74 LYS A N 1
ATOM 589 C CA . LYS A 1 74 ? -1.591 -15.945 -14.845 1.00 94.56 74 LYS A CA 1
ATOM 590 C C . LYS A 1 74 ? -1.168 -16.411 -13.450 1.00 94.56 74 LYS A C 1
ATOM 592 O O . LYS A 1 74 ? -1.074 -17.618 -13.231 1.00 94.56 74 LYS A O 1
ATOM 597 N N . TYR A 1 75 ? -0.867 -15.481 -12.547 1.00 95.38 75 TYR A N 1
ATOM 598 C CA . TYR A 1 75 ? -0.253 -15.768 -11.259 1.00 95.38 75 TYR A CA 1
ATOM 599 C C . TYR A 1 75 ? -1.178 -15.415 -10.094 1.00 95.38 75 TYR A C 1
ATOM 601 O O . TYR A 1 75 ? -2.021 -14.523 -10.184 1.00 95.38 75 TYR A O 1
ATOM 609 N N . SER A 1 76 ? -0.980 -16.122 -8.982 1.00 93.94 76 SER A N 1
ATOM 610 C CA . SER A 1 76 ? -1.572 -15.804 -7.683 1.00 93.94 76 SER A CA 1
ATOM 611 C C . SER A 1 76 ? -1.212 -14.389 -7.252 1.00 93.94 76 SER A C 1
ATOM 613 O O . SER A 1 76 ? -0.034 -14.050 -7.199 1.00 93.94 76 SER A O 1
ATOM 615 N N . TYR A 1 77 ? -2.219 -13.590 -6.920 1.00 94.06 77 TYR A N 1
ATOM 616 C CA . TYR A 1 77 ? -2.073 -12.216 -6.448 1.00 94.06 77 TYR A CA 1
ATOM 617 C C . TYR A 1 77 ? -3.015 -12.006 -5.270 1.00 94.06 77 TYR A C 1
ATOM 619 O O . TYR A 1 77 ? -4.186 -12.367 -5.373 1.00 94.06 77 TYR A O 1
ATOM 627 N N . GLU A 1 78 ? -2.531 -11.416 -4.179 1.00 93.31 78 GLU A N 1
ATOM 628 C CA . GLU A 1 78 ? -3.266 -11.382 -2.908 1.00 93.31 78 GLU A CA 1
ATOM 629 C C . GLU A 1 78 ? -4.715 -10.893 -3.042 1.00 93.31 78 GLU A C 1
ATOM 631 O O . GLU A 1 78 ? -5.633 -11.583 -2.605 1.00 93.31 78 GLU A O 1
ATOM 636 N N . LEU A 1 79 ? -4.964 -9.763 -3.714 1.00 91.94 79 LEU A N 1
ATOM 637 C CA . LEU A 1 79 ? -6.315 -9.206 -3.812 1.00 91.94 79 LEU A CA 1
ATOM 638 C C . LEU A 1 79 ? -7.233 -10.139 -4.602 1.00 91.94 79 LEU A C 1
ATOM 640 O O . LEU A 1 79 ? -8.409 -10.262 -4.281 1.00 91.94 79 LEU A O 1
ATOM 644 N N . GLU A 1 80 ? -6.694 -10.842 -5.597 1.00 89.56 80 GLU A N 1
ATOM 645 C CA . GLU A 1 80 ? -7.448 -11.821 -6.377 1.00 89.56 80 GLU A CA 1
ATOM 646 C C . GLU A 1 80 ? -7.752 -13.086 -5.576 1.00 89.56 80 GLU A C 1
ATOM 648 O O . GLU A 1 80 ? -8.845 -13.635 -5.697 1.00 89.56 80 GLU A O 1
ATOM 653 N N . GLU A 1 81 ? -6.827 -13.540 -4.735 1.00 90.69 81 GLU A N 1
ATOM 654 C CA . GLU A 1 81 ? -7.066 -14.690 -3.860 1.00 90.69 81 GLU A CA 1
ATOM 655 C C . GLU A 1 81 ? -8.140 -14.376 -2.815 1.00 90.69 81 GLU A C 1
ATOM 657 O O . GLU A 1 81 ? -9.076 -15.156 -2.630 1.00 90.69 81 GLU A O 1
ATOM 662 N N . TYR A 1 82 ? -8.069 -13.198 -2.193 1.00 88.56 82 TYR A N 1
ATOM 663 C CA . TYR A 1 82 ? -9.097 -12.724 -1.267 1.00 88.56 82 TYR A CA 1
ATOM 664 C C . TYR A 1 82 ? -10.442 -12.504 -1.961 1.00 88.56 82 TYR A C 1
ATOM 666 O O . TYR A 1 82 ? -11.488 -12.914 -1.451 1.00 88.56 82 TYR A O 1
ATOM 674 N N . ARG A 1 83 ? -10.428 -11.948 -3.178 1.00 83.56 83 ARG A N 1
ATOM 675 C CA . ARG A 1 83 ? -11.614 -11.871 -4.032 1.00 83.56 83 ARG A CA 1
ATOM 676 C C . ARG A 1 83 ? -12.239 -13.253 -4.188 1.00 83.56 83 ARG A C 1
ATOM 678 O O . ARG A 1 83 ? -13.413 -13.439 -3.882 1.00 83.56 83 ARG A O 1
ATOM 685 N N . GLN A 1 84 ? -11.469 -14.246 -4.621 1.00 84.44 84 GLN A N 1
ATOM 686 C CA . GLN A 1 84 ? -11.960 -15.608 -4.839 1.00 84.44 84 GLN A CA 1
ATOM 687 C C . GLN A 1 84 ? -12.424 -16.310 -3.551 1.00 84.44 84 GLN A C 1
ATOM 689 O O . GLN A 1 84 ? -13.313 -17.159 -3.627 1.00 84.44 84 GLN A O 1
ATOM 694 N N . SER A 1 85 ? -11.891 -15.941 -2.382 1.00 83.81 85 SER A N 1
ATOM 695 C CA . SER A 1 85 ? -12.203 -16.573 -1.091 1.00 83.81 85 SER A CA 1
ATOM 696 C C . SER A 1 85 ? -13.460 -16.042 -0.391 1.00 83.81 85 SER A C 1
ATOM 698 O O . SER A 1 85 ? -13.795 -16.509 0.697 1.00 83.81 85 SER A O 1
ATOM 700 N N . GLY A 1 86 ? -14.202 -15.125 -1.018 1.00 77.56 86 GLY A N 1
ATOM 701 C CA . GLY A 1 86 ? -15.482 -14.647 -0.488 1.00 77.56 86 GLY A CA 1
ATOM 702 C C . GLY A 1 86 ? -15.463 -13.212 0.021 1.00 77.56 86 GLY A C 1
ATOM 703 O O . GLY A 1 86 ? -16.421 -12.801 0.672 1.00 77.56 86 GLY A O 1
ATOM 704 N N . TYR A 1 87 ? -14.448 -12.419 -0.343 1.00 81.56 87 TYR A N 1
ATOM 705 C CA . TYR A 1 87 ? -14.473 -10.954 -0.231 1.00 81.56 87 TYR A CA 1
ATOM 706 C C . TYR A 1 87 ? -15.358 -10.359 -1.338 1.00 81.56 87 TYR A C 1
ATOM 708 O O . TYR A 1 87 ? -14.944 -9.532 -2.153 1.00 81.56 87 TYR A O 1
ATOM 716 N N . LYS A 1 88 ? -16.588 -10.881 -1.385 1.00 69.88 88 LYS A N 1
ATOM 717 C CA . LYS A 1 88 ? -17.632 -10.652 -2.375 1.00 69.88 88 LYS A CA 1
ATOM 718 C C . LYS A 1 88 ? -18.963 -10.497 -1.657 1.00 69.88 88 LYS A C 1
ATOM 720 O O . LYS A 1 88 ? -19.237 -11.196 -0.682 1.00 69.88 88 LYS A O 1
ATOM 725 N N . ALA A 1 89 ? -19.841 -9.667 -2.193 1.00 57.44 89 ALA A N 1
ATOM 726 C CA . ALA A 1 89 ? -21.237 -9.616 -1.777 1.00 57.44 89 ALA A CA 1
ATOM 727 C C . ALA A 1 89 ? -22.158 -9.413 -2.972 1.00 57.44 89 ALA A C 1
ATOM 729 O O . ALA A 1 89 ? -21.742 -9.050 -4.073 1.00 57.44 89 ALA A O 1
ATOM 730 N N . ARG A 1 90 ? -23.443 -9.689 -2.744 1.00 52.25 90 ARG A N 1
ATOM 731 C CA . ARG A 1 90 ? -24.482 -9.357 -3.713 1.00 52.25 90 ARG A CA 1
ATOM 732 C C . ARG A 1 90 ? -24.655 -7.847 -3.708 1.00 52.25 90 ARG A C 1
ATOM 734 O O . ARG A 1 90 ? -25.075 -7.298 -2.697 1.00 52.25 90 ARG A O 1
ATOM 741 N N . CYS A 1 91 ? -24.364 -7.233 -4.837 1.00 58.88 91 CYS A N 1
ATOM 742 C CA . CYS A 1 91 ? -24.711 -5.862 -5.127 1.00 58.88 91 CYS A CA 1
ATOM 743 C C . CYS A 1 91 ? -26.013 -5.776 -5.906 1.00 58.88 91 CYS A C 1
ATOM 745 O O . CYS A 1 91 ? -26.382 -6.646 -6.705 1.00 58.88 91 CYS A O 1
ATOM 747 N N . THR A 1 92 ? -26.669 -4.649 -5.719 1.00 52.09 92 THR A N 1
ATOM 748 C CA . THR A 1 92 ? -27.680 -4.121 -6.622 1.00 52.09 92 THR A CA 1
ATOM 749 C C . THR A 1 92 ? -27.008 -3.324 -7.742 1.00 52.09 92 THR A C 1
ATOM 751 O O . THR A 1 92 ? -25.907 -2.802 -7.576 1.00 52.09 92 THR A O 1
ATOM 754 N N . ALA A 1 93 ? -27.664 -3.202 -8.898 1.00 50.00 93 ALA A N 1
ATOM 755 C CA . ALA A 1 93 ? -27.147 -2.406 -10.017 1.00 50.00 93 ALA A CA 1
ATOM 756 C C . ALA A 1 93 ? -26.875 -0.929 -9.638 1.00 50.00 93 ALA A C 1
ATOM 758 O O . ALA A 1 93 ? -26.039 -0.279 -10.258 1.00 50.00 93 ALA A O 1
ATOM 759 N N . GLU A 1 94 ? -27.529 -0.416 -8.590 1.00 48.31 94 GLU A N 1
ATOM 760 C CA . GLU A 1 94 ? -27.317 0.935 -8.054 1.00 48.31 94 GLU A CA 1
ATOM 761 C C . GLU A 1 94 ? -25.967 1.097 -7.330 1.00 48.31 94 GLU A C 1
ATOM 763 O O . GLU A 1 94 ? -25.420 2.195 -7.305 1.00 48.31 94 GLU A O 1
ATOM 768 N N . GLU A 1 95 ? -25.392 0.019 -6.789 1.00 49.59 95 GLU A N 1
ATOM 769 C CA . GLU A 1 95 ? -24.102 0.043 -6.077 1.00 49.59 95 GLU A CA 1
ATOM 770 C C . GLU A 1 95 ? -22.896 -0.053 -7.025 1.00 49.59 95 GLU A C 1
ATOM 772 O O . GLU A 1 95 ? -21.800 0.375 -6.675 1.00 49.59 95 GLU A O 1
ATOM 777 N N . VAL A 1 96 ? -23.090 -0.572 -8.242 1.00 50.31 96 VAL A N 1
ATOM 778 C CA . VAL A 1 96 ? -22.023 -0.753 -9.248 1.00 50.31 96 VAL A CA 1
ATOM 779 C C . VAL A 1 96 ? -21.843 0.492 -10.131 1.00 50.31 96 VAL A C 1
ATOM 781 O O . VAL A 1 96 ? -20.850 0.610 -10.849 1.00 50.31 96 VAL A O 1
ATOM 784 N N . GLN A 1 97 ? -22.788 1.439 -10.109 1.00 40.06 97 GLN A N 1
ATOM 785 C CA . GLN A 1 97 ? -22.900 2.445 -11.164 1.00 40.06 97 GLN A CA 1
ATOM 786 C C . GLN A 1 97 ? -23.021 3.882 -10.633 1.00 40.06 97 GLN A C 1
ATOM 788 O O . GLN A 1 97 ? -24.060 4.304 -10.136 1.00 40.06 97 GLN A O 1
ATOM 793 N N . TRP A 1 98 ? -21.979 4.690 -10.863 1.00 38.94 98 TRP A N 1
ATOM 794 C CA . TRP A 1 98 ? -22.055 6.156 -10.815 1.00 38.94 98 TRP A CA 1
ATOM 795 C C . TRP A 1 98 ? -21.318 6.786 -12.013 1.00 38.94 98 TRP A C 1
ATOM 797 O O . TRP A 1 98 ? -20.126 6.537 -12.173 1.00 38.94 98 TRP A O 1
ATOM 807 N N . PRO A 1 99 ? -21.924 7.677 -12.826 1.00 51.47 99 PRO A N 1
ATOM 808 C CA . PRO A 1 99 ? -23.250 7.636 -13.430 1.00 51.47 99 PRO A CA 1
ATOM 809 C C . PRO A 1 99 ? -23.123 7.679 -14.972 1.00 51.47 99 PRO A C 1
ATOM 811 O O . PRO A 1 99 ? -22.775 8.719 -15.511 1.00 51.47 99 PRO A O 1
ATOM 814 N N . ILE A 1 100 ? -23.443 6.614 -15.710 1.00 39.00 100 ILE A N 1
ATOM 815 C CA . ILE A 1 100 ? -23.834 6.672 -17.138 1.00 39.00 100 ILE A CA 1
ATOM 816 C C . ILE A 1 100 ? -24.654 5.402 -17.402 1.00 39.00 100 ILE A C 1
ATOM 818 O O . ILE A 1 100 ? -24.114 4.307 -17.321 1.00 39.00 100 ILE A O 1
ATOM 822 N N . LEU A 1 101 ? -25.936 5.588 -17.741 1.00 37.34 101 LEU A N 1
ATOM 823 C CA . LEU A 1 101 ? -26.903 4.613 -18.286 1.00 37.34 101 LEU A CA 1
ATOM 824 C C . LEU A 1 101 ? -27.695 3.750 -17.292 1.00 37.34 101 LEU A C 1
ATOM 826 O O . LEU A 1 101 ? -27.468 2.560 -17.115 1.00 37.34 101 LEU A O 1
ATOM 830 N N . GLN A 1 102 ? -28.752 4.362 -16.766 1.00 42.25 102 GLN A N 1
ATOM 831 C CA . GLN A 1 102 ? -29.891 3.693 -16.152 1.00 42.25 102 GLN A CA 1
ATOM 832 C C . GLN A 1 102 ? -30.815 3.130 -17.250 1.00 42.25 102 GLN A C 1
ATOM 834 O O . GLN A 1 102 ? -31.759 3.800 -17.654 1.00 42.25 102 GLN A O 1
ATOM 839 N N . TRP A 1 103 ? -30.541 1.929 -17.768 1.00 38.88 103 TRP A N 1
ATOM 840 C CA . TRP A 1 103 ? -31.501 1.151 -18.565 1.00 38.88 103 TRP A CA 1
ATOM 841 C C . TRP A 1 103 ? -31.367 -0.341 -18.234 1.00 38.88 103 TRP A C 1
ATOM 843 O O . TRP A 1 103 ? -30.279 -0.889 -18.337 1.00 38.88 103 TRP A O 1
ATOM 853 N N . LEU A 1 104 ? -32.515 -0.965 -17.936 1.00 39.16 104 LEU A N 1
ATOM 854 C CA . LEU A 1 104 ? -32.781 -2.395 -17.684 1.00 39.16 104 LEU A CA 1
ATOM 855 C C . LEU A 1 104 ? -32.822 -2.828 -16.208 1.00 39.16 104 LEU A C 1
ATOM 857 O O . LEU A 1 104 ? -31.945 -3.491 -15.668 1.00 39.16 104 LEU A O 1
ATOM 861 N N . ALA A 1 105 ? -33.966 -2.546 -15.587 1.00 40.44 105 ALA A N 1
ATOM 862 C CA . ALA A 1 105 ? -34.449 -3.264 -14.417 1.00 40.44 105 ALA A CA 1
ATOM 863 C C . ALA A 1 105 ? -34.834 -4.709 -14.800 1.00 40.44 105 ALA A C 1
ATOM 865 O O . ALA A 1 105 ? -35.989 -4.945 -15.142 1.00 40.44 105 ALA A O 1
ATOM 866 N N . ALA A 1 106 ? -33.873 -5.643 -14.804 1.00 44.00 106 ALA A N 1
ATOM 867 C CA . ALA A 1 106 ? -34.094 -7.101 -14.710 1.00 44.00 106 ALA A CA 1
ATOM 868 C C . ALA A 1 106 ? -32.784 -7.929 -14.677 1.00 44.00 106 ALA A C 1
ATOM 870 O O . ALA A 1 106 ? -32.791 -9.086 -15.100 1.00 44.00 106 ALA A O 1
ATOM 871 N N . GLU A 1 107 ? -31.653 -7.388 -14.218 1.00 53.72 107 GLU A N 1
ATOM 872 C CA . GLU A 1 107 ? -30.432 -8.198 -14.102 1.00 53.72 107 GLU A CA 1
ATOM 873 C C . GLU A 1 107 ? -30.386 -8.945 -12.754 1.00 53.72 107 GLU A C 1
ATOM 875 O O . GLU A 1 107 ? -30.831 -8.400 -11.737 1.00 53.72 107 GLU A O 1
ATOM 880 N N . PRO A 1 108 ? -29.903 -10.208 -12.712 1.00 50.75 108 PRO A N 1
ATOM 881 C CA . PRO A 1 108 ? -29.643 -10.899 -11.449 1.00 50.75 108 PRO A CA 1
ATOM 882 C C . PRO A 1 108 ? -28.711 -10.045 -10.572 1.00 50.75 108 PRO A C 1
ATOM 884 O O . PRO A 1 108 ? -27.918 -9.281 -11.121 1.00 50.75 108 PRO A O 1
ATOM 887 N N . PRO A 1 109 ? -28.776 -10.156 -9.228 1.00 53.62 109 PRO A N 1
ATOM 888 C CA . PRO A 1 109 ? -27.885 -9.397 -8.354 1.00 53.62 109 PRO A CA 1
ATOM 889 C C . PRO A 1 109 ? -26.436 -9.612 -8.797 1.00 53.62 109 PRO A C 1
ATOM 891 O O . PRO A 1 109 ? -25.960 -10.751 -8.835 1.00 53.62 109 PRO A O 1
ATOM 894 N N . LEU A 1 110 ? -25.770 -8.520 -9.174 1.00 55.66 110 LEU A N 1
ATOM 895 C CA . LEU A 1 110 ? -24.364 -8.532 -9.546 1.00 55.66 110 LEU A CA 1
ATOM 896 C C . LEU A 1 110 ? -23.567 -8.980 -8.323 1.00 55.66 110 LEU A C 1
ATOM 898 O O . LEU A 1 110 ? -23.820 -8.541 -7.205 1.00 55.66 110 LEU A O 1
ATOM 902 N N . ILE A 1 111 ? -22.613 -9.882 -8.513 1.00 55.69 111 ILE A N 1
ATOM 903 C CA . ILE A 1 111 ? -21.635 -10.166 -7.466 1.00 55.69 111 ILE A CA 1
ATOM 904 C C . ILE A 1 111 ? -20.575 -9.079 -7.599 1.00 55.69 111 ILE A C 1
ATOM 906 O O . ILE A 1 111 ? -19.832 -9.082 -8.579 1.00 55.69 111 ILE A O 1
ATOM 910 N N . CYS A 1 112 ? -20.551 -8.141 -6.654 1.00 64.38 112 CYS A N 1
ATOM 911 C CA . CYS A 1 112 ? -19.421 -7.237 -6.524 1.00 64.38 112 CYS A CA 1
ATOM 912 C C . CYS A 1 112 ? -18.356 -7.897 -5.680 1.00 64.38 112 CYS A C 1
ATOM 914 O O . CYS A 1 112 ? -18.635 -8.503 -4.639 1.00 64.38 112 CYS A O 1
ATOM 916 N N . ASP A 1 113 ? -17.137 -7.679 -6.114 1.00 68.06 113 ASP A N 1
ATOM 917 C CA . ASP A 1 113 ? -15.953 -7.966 -5.353 1.00 68.06 113 ASP A CA 1
ATOM 918 C C . ASP A 1 113 ? -15.507 -6.674 -4.649 1.00 68.06 113 ASP A C 1
ATOM 920 O O . ASP A 1 113 ? -15.755 -5.566 -5.137 1.00 68.06 113 ASP A O 1
ATOM 924 N N . PHE A 1 114 ? -14.933 -6.804 -3.450 1.00 84.81 114 PHE A N 1
ATOM 925 C CA . PHE A 1 114 ? -14.585 -5.656 -2.608 1.00 84.81 114 PHE A CA 1
ATOM 926 C C . PHE A 1 114 ? -13.098 -5.648 -2.304 1.00 84.81 114 PHE A C 1
ATOM 928 O O . PHE A 1 114 ? -12.657 -5.863 -1.170 1.00 84.81 114 PHE A O 1
ATOM 935 N N . THR A 1 115 ? -12.334 -5.394 -3.363 1.00 92.00 115 THR A N 1
ATOM 936 C CA . THR A 1 115 ? -10.885 -5.208 -3.318 1.00 92.00 115 THR A CA 1
ATOM 937 C C . THR A 1 115 ? -10.515 -3.761 -3.640 1.00 92.00 115 THR A C 1
ATOM 939 O O . THR A 1 115 ? -11.108 -3.144 -4.530 1.00 92.00 115 THR A O 1
ATOM 942 N N . MET A 1 116 ? -9.522 -3.208 -2.937 1.00 94.00 116 MET A N 1
ATOM 943 C CA . MET A 1 116 ? -9.002 -1.865 -3.213 1.00 94.00 116 MET A CA 1
ATOM 944 C C . MET A 1 116 ? -7.471 -1.825 -3.270 1.00 94.00 116 MET A C 1
ATOM 946 O O . MET A 1 116 ? -6.796 -2.327 -2.372 1.00 94.00 116 MET A O 1
ATOM 950 N N . VAL A 1 117 ? -6.940 -1.134 -4.281 1.00 94.19 117 VAL A N 1
ATOM 951 C CA . VAL A 1 117 ? -5.528 -0.734 -4.366 1.00 94.19 117 VAL A CA 1
ATOM 952 C C . VAL A 1 117 ? -5.414 0.783 -4.451 1.00 94.19 117 VAL A C 1
ATOM 954 O O . VAL A 1 117 ? -6.051 1.432 -5.291 1.00 94.19 117 VAL A O 1
ATOM 957 N N . ALA A 1 118 ? -4.560 1.357 -3.605 1.00 94.25 118 ALA A N 1
ATOM 958 C CA . ALA A 1 118 ? -4.171 2.753 -3.707 1.00 94.25 118 ALA A CA 1
ATOM 959 C C . ALA A 1 118 ? -2.656 2.935 -3.619 1.00 94.25 118 ALA A C 1
ATOM 961 O O . ALA A 1 118 ? -2.033 2.502 -2.658 1.00 94.25 118 ALA A O 1
ATOM 962 N N . GLN A 1 119 ? -2.076 3.601 -4.615 1.00 92.06 119 GLN A N 1
ATOM 963 C CA . GLN A 1 119 ? -0.680 4.035 -4.620 1.00 92.06 119 GLN A CA 1
ATOM 964 C C . GLN A 1 119 ? -0.594 5.355 -5.380 1.00 92.06 119 GLN A C 1
ATOM 966 O O . GLN A 1 119 ? -1.229 5.499 -6.425 1.00 92.06 119 GLN A O 1
ATOM 971 N N . ASP A 1 120 ? 0.196 6.296 -4.892 1.00 90.06 120 ASP A N 1
ATOM 972 C CA . ASP A 1 120 ? 0.370 7.617 -5.500 1.00 90.06 120 ASP A CA 1
ATOM 973 C C . ASP A 1 120 ? 1.565 7.658 -6.457 1.00 90.06 120 ASP A C 1
ATOM 975 O O . ASP A 1 120 ? 2.193 8.686 -6.590 1.00 90.06 120 ASP A O 1
ATOM 979 N N . TRP A 1 121 ? 1.923 6.553 -7.114 1.00 86.81 121 TRP A N 1
ATOM 980 C CA . TRP A 1 121 ? 2.870 6.584 -8.230 1.00 86.81 121 TRP A CA 1
ATOM 981 C C . TRP A 1 121 ? 2.322 5.742 -9.378 1.00 86.81 121 TRP A C 1
ATOM 983 O O . TRP A 1 121 ? 2.311 4.513 -9.304 1.00 86.81 121 TRP A O 1
ATOM 993 N N . ASP A 1 122 ? 1.858 6.419 -10.426 1.00 74.50 122 ASP A N 1
ATOM 994 C CA . ASP A 1 122 ? 1.112 5.914 -11.586 1.00 74.50 122 ASP A CA 1
ATOM 995 C C . ASP A 1 122 ? 1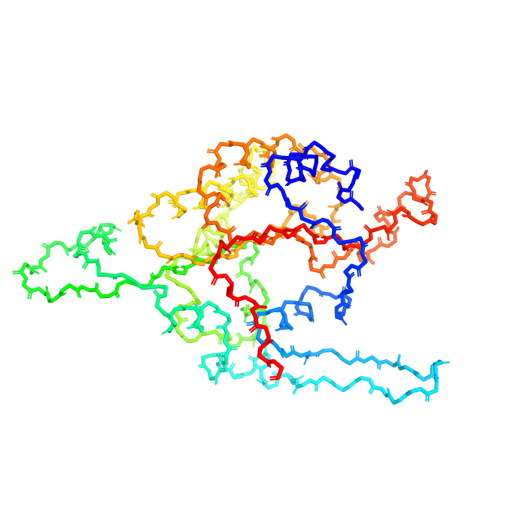.589 4.589 -12.213 1.00 74.50 122 ASP A C 1
ATOM 997 O O . ASP A 1 122 ? 0.767 3.811 -12.720 1.00 74.50 122 ASP A O 1
ATOM 1001 N N . VAL A 1 123 ? 2.895 4.315 -12.188 1.00 80.81 123 VAL A N 1
ATOM 1002 C CA . VAL A 1 123 ? 3.491 3.055 -12.662 1.00 80.81 123 VAL A CA 1
ATOM 1003 C C . VAL A 1 123 ? 3.397 1.920 -11.639 1.00 80.81 123 VAL A C 1
ATOM 1005 O O . VAL A 1 123 ? 3.242 0.758 -12.012 1.00 80.81 123 VAL A O 1
ATOM 1008 N N . GLY A 1 124 ? 3.485 2.226 -10.346 1.00 85.38 124 GLY A N 1
ATOM 1009 C CA . GLY A 1 124 ? 3.555 1.235 -9.280 1.00 85.38 124 GLY A CA 1
ATOM 1010 C C . GLY A 1 124 ? 4.638 0.178 -9.462 1.00 85.38 124 GLY A C 1
ATOM 1011 O O . GLY A 1 124 ? 5.576 0.314 -10.251 1.00 85.38 124 GLY A O 1
ATOM 1012 N N . PHE A 1 125 ? 4.484 -0.932 -8.740 1.00 87.81 125 PHE A N 1
ATOM 1013 C CA . PHE A 1 125 ? 5.368 -2.090 -8.885 1.00 87.81 125 PHE A CA 1
ATOM 1014 C C . PHE A 1 125 ? 4.931 -3.046 -10.014 1.00 87.81 125 PHE A C 1
ATOM 1016 O O . PHE A 1 125 ? 5.794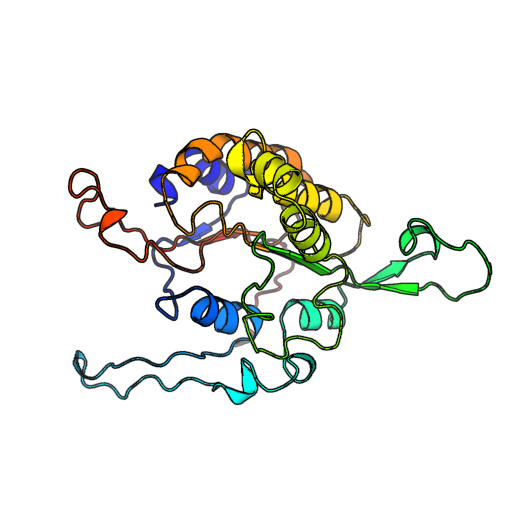 -3.714 -10.589 1.00 87.81 125 PHE A O 1
ATOM 1023 N N . VAL A 1 126 ? 3.636 -3.085 -10.367 1.00 90.00 126 VAL A N 1
ATOM 1024 C CA . VAL A 1 126 ? 3.075 -3.984 -11.403 1.00 90.00 126 VAL A CA 1
ATOM 1025 C C . VAL A 1 126 ? 3.023 -3.388 -12.813 1.00 90.00 126 VAL A C 1
ATOM 1027 O O . VAL A 1 126 ? 3.237 -4.117 -13.779 1.00 90.00 126 VAL A O 1
ATOM 1030 N N . PHE A 1 127 ? 2.799 -2.078 -12.962 1.00 89.56 127 PHE A N 1
ATOM 1031 C CA . PHE A 1 127 ? 2.743 -1.389 -14.264 1.00 89.56 127 PHE A CA 1
ATOM 1032 C C . PHE A 1 127 ? 4.021 -0.582 -14.535 1.00 89.56 127 PHE A C 1
ATOM 1034 O O . PHE A 1 127 ? 3.991 0.462 -15.193 1.00 89.56 127 PHE A O 1
ATOM 1041 N N . TYR A 1 128 ? 5.153 -1.066 -14.013 1.00 86.31 128 TYR A N 1
ATOM 1042 C CA . TYR A 1 128 ? 6.458 -0.449 -14.225 1.00 86.31 128 TYR A CA 1
ATOM 1043 C C . TYR A 1 128 ? 6.775 -0.328 -15.722 1.00 86.31 128 TYR A C 1
ATOM 1045 O O . TYR A 1 128 ? 6.259 -1.082 -16.547 1.00 86.31 128 TYR A O 1
ATOM 1053 N N . LYS A 1 129 ? 7.630 0.629 -16.094 1.00 84.50 129 LYS A N 1
ATOM 1054 C CA . LYS A 1 129 ? 7.922 0.947 -17.499 1.00 84.50 129 LYS A CA 1
ATOM 1055 C C . LYS A 1 129 ? 8.260 -0.312 -18.315 1.00 84.50 129 LYS A C 1
ATOM 1057 O O . LYS A 1 129 ? 9.160 -1.056 -17.945 1.00 84.50 129 LYS A O 1
ATOM 1062 N N . ASN A 1 130 ? 7.588 -0.472 -19.458 1.00 89.31 130 ASN A N 1
ATOM 1063 C CA . ASN A 1 130 ? 7.688 -1.610 -20.386 1.00 89.31 130 ASN A CA 1
ATOM 1064 C C . ASN A 1 130 ? 7.176 -2.962 -19.855 1.00 89.31 130 ASN A C 1
ATOM 1066 O O . ASN A 1 130 ? 7.308 -3.953 -20.569 1.00 89.31 130 ASN A O 1
ATOM 1070 N N . CYS A 1 131 ? 6.573 -3.012 -18.666 1.00 93.25 131 CYS A N 1
ATOM 1071 C CA . CYS A 1 131 ? 5.930 -4.219 -18.168 1.00 93.25 131 CYS A CA 1
ATOM 1072 C C . CYS A 1 131 ? 4.471 -4.300 -18.607 1.00 93.25 131 CYS A C 1
ATOM 1074 O O . CYS A 1 131 ? 3.754 -3.300 -18.670 1.00 93.25 131 CYS A O 1
ATOM 1076 N N . THR A 1 132 ? 4.041 -5.523 -18.886 1.00 94.88 132 THR A N 1
ATOM 1077 C CA . THR A 1 132 ? 2.698 -5.854 -19.351 1.00 94.88 132 THR A CA 1
ATOM 1078 C C . THR A 1 132 ? 1.645 -5.645 -18.254 1.00 94.88 132 THR A C 1
ATOM 1080 O O . THR A 1 132 ? 0.538 -5.196 -18.549 1.00 94.88 132 THR A O 1
ATOM 1083 N N . GLY A 1 133 ? 1.991 -5.919 -16.989 1.00 94.12 133 GLY A N 1
ATOM 1084 C CA . GLY A 1 133 ? 1.089 -5.772 -15.843 1.00 94.12 133 GLY A CA 1
ATOM 1085 C C . GLY A 1 133 ? -0.124 -6.708 -15.916 1.00 94.12 133 GLY A C 1
ATOM 1086 O O . GLY A 1 133 ? -0.032 -7.818 -16.441 1.00 94.12 133 GLY A O 1
ATOM 1087 N N . PHE A 1 134 ? -1.265 -6.267 -15.385 1.00 93.94 134 PHE A N 1
ATOM 1088 C CA . PHE A 1 134 ? -2.534 -6.991 -15.504 1.00 93.94 134 PHE A CA 1
ATOM 1089 C C . PHE A 1 134 ? -3.295 -6.624 -16.787 1.00 93.94 134 PHE A C 1
ATOM 1091 O O . PHE A 1 134 ? -3.338 -5.462 -17.196 1.00 93.94 134 PHE A O 1
ATOM 1098 N N . LYS A 1 135 ? -3.940 -7.618 -17.402 1.00 94.06 135 LYS A N 1
ATOM 1099 C CA . LYS A 1 135 ? -4.937 -7.451 -18.466 1.00 94.06 135 LYS A CA 1
ATOM 1100 C C . LYS A 1 135 ? -6.292 -7.062 -17.882 1.00 94.06 135 LYS A C 1
ATOM 1102 O O . LYS A 1 135 ? -6.994 -6.242 -18.473 1.00 94.06 135 LYS A O 1
ATOM 1107 N N . ARG A 1 136 ? -6.673 -7.676 -16.758 1.00 90.69 136 ARG A N 1
ATOM 1108 C CA . ARG A 1 136 ? -7.837 -7.280 -15.953 1.00 90.69 136 ARG A CA 1
ATOM 1109 C C . ARG A 1 136 ? -7.535 -6.049 -15.090 1.00 90.69 136 ARG A C 1
ATOM 1111 O O . ARG A 1 136 ? -6.387 -5.636 -14.952 1.00 90.69 136 ARG A O 1
ATOM 1118 N N . ALA A 1 137 ? -8.572 -5.492 -14.470 1.00 88.75 137 ALA A N 1
ATOM 1119 C CA . ALA A 1 137 ? -8.406 -4.511 -13.403 1.00 88.75 137 ALA A CA 1
ATOM 1120 C C . ALA A 1 137 ? -7.689 -5.157 -12.197 1.00 88.75 137 ALA A C 1
ATOM 1122 O O . ALA A 1 137 ? -8.021 -6.281 -11.817 1.00 88.75 137 ALA A O 1
ATOM 1123 N N . GLU A 1 138 ? -6.700 -4.466 -11.621 1.00 90.25 138 GLU A N 1
ATOM 1124 C CA . GLU A 1 138 ? -5.912 -4.960 -10.476 1.00 90.25 138 GLU A CA 1
ATOM 1125 C C . GLU A 1 138 ? -6.797 -5.243 -9.252 1.00 90.25 138 GLU A C 1
ATOM 1127 O O . GLU A 1 138 ? -6.652 -6.289 -8.618 1.00 90.25 138 GLU A O 1
ATOM 1132 N N . ALA A 1 139 ? -7.758 -4.350 -9.007 1.00 91.00 139 ALA A N 1
ATOM 1133 C CA . ALA A 1 139 ? -8.789 -4.433 -7.980 1.00 91.00 139 ALA A CA 1
ATOM 1134 C C . ALA A 1 139 ? -10.106 -3.825 -8.501 1.00 91.00 139 ALA A C 1
ATOM 1136 O O . ALA A 1 139 ? -10.147 -3.252 -9.592 1.00 91.00 139 ALA A O 1
ATOM 1137 N N . ASP A 1 140 ? -11.171 -3.892 -7.710 1.00 87.75 140 ASP A N 1
ATOM 1138 C CA . ASP A 1 140 ? -12.459 -3.267 -8.040 1.00 87.75 140 ASP A CA 1
ATOM 1139 C C . ASP A 1 140 ? -12.407 -1.747 -7.843 1.00 87.75 140 ASP A C 1
ATOM 1141 O O . ASP A 1 140 ? -13.005 -0.976 -8.592 1.00 87.75 140 ASP A O 1
ATOM 1145 N N . HIS A 1 141 ? -11.678 -1.316 -6.813 1.00 90.94 141 HIS A N 1
ATOM 1146 C CA . HIS A 1 141 ? -11.520 0.079 -6.420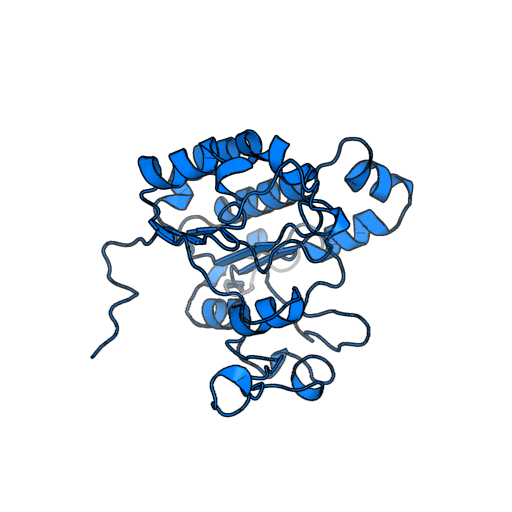 1.00 90.94 141 HIS A CA 1
ATOM 1147 C C . HIS A 1 141 ? -10.047 0.467 -6.596 1.00 90.94 141 HIS A C 1
ATOM 1149 O O . HIS A 1 141 ? -9.179 0.054 -5.827 1.00 90.94 141 HIS A O 1
ATOM 1155 N N . ILE A 1 142 ? -9.746 1.226 -7.652 1.00 91.38 142 ILE A N 1
ATOM 1156 C CA . ILE A 1 142 ? -8.371 1.544 -8.053 1.00 91.38 142 ILE A CA 1
ATOM 1157 C C . ILE A 1 142 ? -8.144 3.055 -7.980 1.00 91.38 142 ILE A C 1
ATOM 1159 O O . ILE A 1 142 ? -8.839 3.828 -8.639 1.00 91.38 142 ILE A O 1
ATOM 1163 N N . TRP A 1 143 ? -7.108 3.470 -7.247 1.00 93.00 143 TRP A N 1
ATOM 1164 C CA . TRP A 1 143 ? -6.672 4.872 -7.149 1.00 93.00 143 TRP A CA 1
ATOM 1165 C C . TRP A 1 143 ? -6.001 5.414 -8.418 1.00 93.00 143 TRP A C 1
ATOM 1167 O O . TRP A 1 143 ? -6.124 6.590 -8.746 1.00 93.00 143 TRP A O 1
ATOM 1177 N N . ARG A 1 144 ? -5.289 4.552 -9.152 1.00 90.50 144 ARG A N 1
ATOM 1178 C CA . ARG A 1 144 ? -4.442 4.903 -10.305 1.00 90.50 144 ARG A CA 1
ATOM 1179 C C . ARG A 1 144 ? -5.076 5.876 -11.317 1.00 90.50 144 ARG A C 1
ATOM 1181 O O . ARG A 1 144 ? -4.364 6.781 -11.740 1.00 90.50 144 ARG A O 1
ATOM 1188 N N . PRO A 1 145 ? -6.360 5.765 -11.723 1.00 91.19 145 PRO A N 1
ATOM 1189 C CA . PRO A 1 145 ? -6.964 6.742 -12.632 1.00 91.19 145 PRO A CA 1
ATOM 1190 C C . PRO A 1 145 ? -6.954 8.174 -12.084 1.00 91.19 145 PRO A C 1
ATOM 1192 O O . PRO A 1 145 ? -6.756 9.114 -12.851 1.00 91.19 145 PRO A O 1
ATOM 1195 N N . PHE A 1 146 ? -7.141 8.348 -10.772 1.00 91.12 146 PHE A N 1
ATOM 1196 C CA . PHE A 1 146 ? -7.029 9.652 -10.123 1.00 91.12 146 PHE A CA 1
ATOM 1197 C C . PHE A 1 146 ? -5.580 10.150 -10.157 1.00 91.12 146 PHE A C 1
ATOM 1199 O O . PHE A 1 146 ? -5.346 11.285 -10.560 1.00 91.12 146 PHE A O 1
ATOM 1206 N N . ASP A 1 147 ? -4.612 9.293 -9.829 1.00 89.12 147 ASP A N 1
ATOM 1207 C CA . ASP A 1 147 ? -3.186 9.644 -9.847 1.00 89.12 147 ASP A CA 1
ATOM 1208 C C . ASP A 1 147 ? -2.706 10.100 -11.238 1.00 89.12 147 ASP A C 1
ATOM 1210 O O . ASP A 1 147 ? -2.157 11.192 -11.398 1.00 89.12 147 ASP A O 1
ATOM 1214 N N . VAL A 1 148 ? -3.045 9.324 -12.276 1.00 90.44 148 VAL A N 1
ATOM 1215 C CA . VAL A 1 148 ? -2.773 9.666 -13.683 1.00 90.44 148 VAL A CA 1
ATOM 1216 C C . VAL A 1 148 ? -3.408 11.007 -14.046 1.00 90.44 148 VAL A C 1
ATOM 1218 O O . VAL A 1 148 ? -2.757 11.853 -14.659 1.00 90.44 148 VAL A O 1
ATOM 1221 N N . ARG A 1 149 ? -4.659 11.239 -13.629 1.00 91.62 149 ARG A N 1
ATOM 1222 C CA . ARG A 1 149 ? -5.375 12.496 -13.882 1.00 91.62 149 ARG A CA 1
ATOM 1223 C C . ARG A 1 149 ? -4.686 13.694 -13.226 1.00 91.62 149 ARG A C 1
ATOM 1225 O O . ARG A 1 149 ? -4.662 14.774 -13.823 1.00 91.62 149 ARG A O 1
ATOM 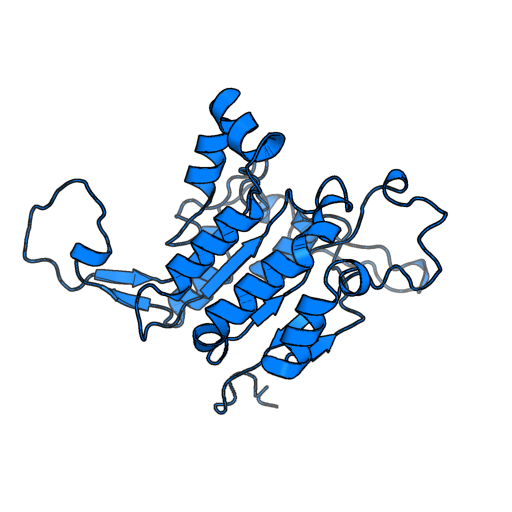1232 N N . MET A 1 150 ? -4.126 13.523 -12.028 1.00 90.31 150 MET A N 1
ATOM 1233 C CA . MET A 1 150 ? -3.392 14.585 -11.335 1.00 90.31 150 MET A CA 1
ATOM 1234 C C . MET A 1 150 ? -2.070 14.930 -12.032 1.00 90.31 150 MET A C 1
ATOM 1236 O O . MET A 1 150 ? -1.658 16.090 -11.996 1.00 90.31 150 MET A O 1
ATOM 1240 N N . GLU A 1 151 ? -1.454 13.979 -12.734 1.00 88.50 151 GLU A N 1
ATOM 1241 C CA . GLU A 1 151 ? -0.222 14.182 -13.509 1.00 88.50 151 GLU A CA 1
ATOM 1242 C C . GLU A 1 151 ? -0.448 14.793 -14.911 1.00 88.50 151 GLU A C 1
ATOM 1244 O O . GLU A 1 151 ? 0.485 15.336 -15.505 1.00 88.50 151 GLU A O 1
ATOM 1249 N N . GLU A 1 152 ? -1.678 14.798 -15.440 1.00 90.81 152 GLU A N 1
ATOM 1250 C CA . GLU A 1 152 ? -1.972 15.266 -16.811 1.00 90.81 152 GLU A CA 1
ATOM 1251 C C . GLU A 1 152 ? -1.621 16.737 -17.082 1.00 90.81 152 GLU A C 1
ATOM 1253 O O . GLU A 1 152 ? -1.361 17.120 -18.225 1.00 90.81 152 GLU A O 1
ATOM 1258 N N . THR A 1 153 ? -1.658 17.599 -16.061 1.00 92.94 153 THR A N 1
ATOM 1259 C CA . THR A 1 153 ? -1.374 19.031 -16.233 1.00 92.94 153 THR A CA 1
ATOM 1260 C C . THR A 1 153 ? -0.478 19.553 -15.126 1.00 92.94 153 THR A C 1
ATOM 1262 O O . THR A 1 153 ? -0.622 19.180 -13.964 1.00 92.94 153 THR A O 1
ATOM 1265 N N . TYR A 1 154 ? 0.383 20.516 -15.464 1.00 91.50 154 TYR A N 1
ATOM 1266 C CA . TYR A 1 154 ? 1.230 21.193 -14.481 1.00 91.50 154 TYR A CA 1
ATOM 1267 C C . TYR A 1 154 ? 0.421 21.794 -13.322 1.00 91.50 154 TYR A C 1
ATOM 1269 O O . TYR A 1 154 ? 0.851 21.724 -12.172 1.00 91.50 154 TYR A O 1
ATOM 1277 N N . THR A 1 155 ? -0.749 22.372 -13.610 1.00 92.19 155 THR A N 1
ATOM 1278 C CA . THR A 1 155 ? -1.605 22.993 -12.593 1.00 92.19 155 THR A CA 1
ATOM 1279 C C . THR A 1 155 ? -2.147 21.959 -11.611 1.00 92.19 155 THR A C 1
ATOM 1281 O O . THR A 1 155 ? -1.985 22.148 -10.408 1.00 92.19 155 THR A O 1
ATOM 1284 N N . LEU A 1 156 ? -2.740 20.861 -12.098 1.00 90.62 156 LEU A N 1
ATOM 1285 C CA . LEU A 1 156 ? -3.253 19.792 -11.229 1.00 90.62 156 LEU A CA 1
ATOM 1286 C C . LEU A 1 156 ? -2.129 19.166 -10.411 1.00 90.62 156 LEU A C 1
ATOM 1288 O O . LEU A 1 156 ? -2.232 19.099 -9.188 1.00 90.62 156 LEU A O 1
ATOM 1292 N N . ARG A 1 157 ? -1.019 18.834 -11.072 1.00 89.75 157 ARG A N 1
ATOM 1293 C CA . ARG A 1 157 ? 0.162 18.265 -10.429 1.00 89.75 157 ARG A CA 1
ATOM 1294 C C . ARG A 1 157 ? 0.689 19.171 -9.321 1.00 89.75 157 ARG A C 1
ATOM 1296 O O . ARG A 1 157 ? 0.986 18.713 -8.224 1.00 89.75 157 ARG A O 1
ATOM 1303 N N . SER A 1 158 ? 0.785 20.474 -9.580 1.00 89.00 158 SER A N 1
ATOM 1304 C CA . SER A 1 158 ? 1.305 21.422 -8.591 1.00 89.00 158 SER A CA 1
ATOM 1305 C C . SER A 1 158 ? 0.347 21.618 -7.415 1.00 89.00 158 SER A C 1
ATOM 1307 O O . SER A 1 158 ? 0.797 21.714 -6.274 1.00 89.00 158 SER A O 1
ATOM 1309 N N . LEU A 1 159 ? -0.965 21.656 -7.662 1.00 86.19 159 LEU A N 1
ATOM 1310 C CA . LEU A 1 159 ? -1.963 21.716 -6.589 1.00 86.19 159 LEU A CA 1
ATOM 1311 C C . LEU A 1 159 ? -1.902 20.469 -5.698 1.00 86.19 159 LEU A C 1
ATOM 1313 O O . LEU A 1 159 ? -1.981 20.594 -4.478 1.00 86.19 159 LEU A O 1
ATOM 1317 N N . TYR A 1 160 ? -1.708 19.302 -6.310 1.00 85.75 160 TYR A N 1
ATOM 1318 C CA . TYR A 1 160 ? -1.716 18.006 -5.641 1.00 85.75 160 TYR A CA 1
ATOM 1319 C C . TYR A 1 160 ? -0.429 17.680 -4.881 1.00 85.75 160 TYR A C 1
ATOM 1321 O O . TYR A 1 160 ? -0.514 17.193 -3.762 1.00 85.75 160 TYR A O 1
ATOM 1329 N N . TYR A 1 161 ? 0.743 17.984 -5.451 1.00 81.81 161 TYR A N 1
ATOM 1330 C CA . TYR A 1 161 ? 2.037 17.582 -4.881 1.00 81.81 161 TYR A CA 1
ATOM 1331 C C . TYR A 1 161 ? 2.865 18.719 -4.277 1.00 81.81 161 TYR A C 1
ATOM 1333 O O . TYR A 1 161 ? 3.787 18.455 -3.511 1.00 81.81 161 TYR A O 1
ATOM 1341 N N . LYS A 1 162 ? 2.632 19.979 -4.674 1.00 78.62 162 LYS A N 1
ATOM 1342 C CA . LYS A 1 162 ? 3.583 21.074 -4.400 1.00 78.62 162 LYS A CA 1
ATOM 1343 C C . LYS A 1 162 ? 3.059 22.145 -3.456 1.00 78.62 162 LYS A C 1
ATOM 1345 O O . LYS A 1 162 ? 3.849 22.706 -2.702 1.00 78.62 162 LYS A O 1
ATOM 1350 N N . TYR A 1 163 ? 1.781 22.497 -3.553 1.00 80.12 163 TYR A N 1
ATOM 1351 C CA . TYR A 1 163 ? 1.247 23.654 -2.836 1.00 80.12 163 TYR A CA 1
ATOM 1352 C C . TYR A 1 163 ? 0.529 23.280 -1.544 1.00 80.12 163 TYR A C 1
ATOM 1354 O O . TYR A 1 163 ? 1.020 23.596 -0.465 1.00 80.12 163 TYR A O 1
ATOM 1362 N N . CYS A 1 164 ? -0.647 22.663 -1.652 1.00 76.69 164 CYS A N 1
ATOM 1363 C CA . CYS A 1 164 ? -1.532 22.442 -0.504 1.00 76.69 164 CYS A CA 1
ATOM 1364 C C . CYS A 1 164 ? -2.017 20.996 -0.389 1.00 76.69 164 CYS A C 1
ATOM 1366 O O . CYS A 1 164 ? -2.664 20.660 0.596 1.00 76.69 164 CYS A O 1
ATOM 1368 N N . GLY A 1 165 ? -1.756 20.166 -1.400 1.00 83.19 165 GLY A N 1
ATOM 1369 C CA . GLY A 1 165 ? -2.103 18.758 -1.371 1.00 83.19 165 GLY A CA 1
ATOM 1370 C C . GLY A 1 165 ? -1.030 17.918 -0.694 1.00 83.19 165 GLY A C 1
ATOM 1371 O O . GLY A 1 165 ? 0.165 18.128 -0.890 1.00 83.19 165 GLY A O 1
ATOM 1372 N N . GLU A 1 166 ? -1.496 16.947 0.080 1.00 90.25 166 GLU A N 1
ATOM 1373 C CA . GLU A 1 166 ? -0.687 15.879 0.648 1.00 90.25 166 GLU A CA 1
ATOM 1374 C C . GLU A 1 166 ? -1.265 14.546 0.134 1.00 90.25 166 GLU A C 1
ATOM 1376 O O . GLU A 1 166 ? -2.338 14.144 0.591 1.00 90.25 166 GLU A O 1
ATOM 1381 N N . PRO A 1 167 ? -0.618 13.880 -0.846 1.00 90.81 167 PRO A N 1
ATOM 1382 C CA . PRO A 1 167 ? -1.139 12.683 -1.519 1.00 90.81 167 PRO A CA 1
ATOM 1383 C C . PRO A 1 167 ? -1.660 11.593 -0.577 1.00 90.81 167 PRO A C 1
ATOM 1385 O O . PRO A 1 167 ? -2.736 11.030 -0.797 1.00 90.81 167 PRO A O 1
ATOM 1388 N N . HIS A 1 168 ? -0.941 11.337 0.520 1.00 92.75 168 HIS A N 1
ATOM 1389 C CA . HIS A 1 168 ? -1.332 10.332 1.507 1.00 92.75 168 HIS A CA 1
ATOM 1390 C C . HIS A 1 168 ? -2.649 10.671 2.202 1.00 92.75 168 HIS A C 1
ATOM 1392 O O . HIS A 1 168 ? -3.398 9.749 2.501 1.00 92.75 168 HIS A O 1
ATOM 1398 N N . LEU A 1 169 ? -2.993 11.948 2.408 1.00 94.56 169 LEU A N 1
ATOM 1399 C CA . LEU A 1 169 ? -4.279 12.319 3.008 1.00 94.56 169 LEU A CA 1
ATOM 1400 C C . LEU A 1 169 ? -5.452 11.940 2.104 1.00 94.56 169 LEU A C 1
ATOM 1402 O O . LEU A 1 169 ? -6.454 11.422 2.592 1.00 94.56 169 LEU A O 1
ATOM 1406 N N . TYR A 1 170 ? -5.315 12.142 0.793 1.00 93.88 170 TYR A N 1
ATOM 1407 C CA . TYR A 1 170 ? -6.365 11.779 -0.155 1.00 93.88 170 TYR A CA 1
ATOM 1408 C C . TYR A 1 170 ? -6.508 10.257 -0.296 1.00 93.88 170 TYR A C 1
ATOM 1410 O O . TYR A 1 170 ? -7.626 9.751 -0.373 1.00 93.88 170 TYR A O 1
ATOM 1418 N N . MET A 1 171 ? -5.398 9.512 -0.255 1.00 94.94 171 MET A N 1
ATOM 1419 C CA . MET A 1 171 ? -5.445 8.045 -0.218 1.00 94.94 171 MET A CA 1
ATOM 1420 C C . MET A 1 171 ? -6.035 7.507 1.091 1.00 94.94 171 MET A C 1
ATOM 1422 O O . MET A 1 171 ? -6.800 6.545 1.058 1.00 94.94 171 MET A O 1
ATOM 1426 N N . LEU A 1 172 ? -5.739 8.130 2.238 1.00 96.19 172 LEU A N 1
ATOM 1427 C CA . LEU A 1 172 ? -6.371 7.786 3.516 1.00 96.19 172 LEU A CA 1
ATOM 1428 C C . LEU A 1 172 ? -7.877 8.085 3.487 1.00 96.19 172 LEU A C 1
ATOM 1430 O O . LEU A 1 172 ? -8.669 7.280 3.968 1.00 96.19 172 LEU A O 1
ATOM 1434 N N . GLU A 1 173 ? -8.300 9.194 2.876 1.00 96.12 173 GLU A N 1
ATOM 1435 C CA . GLU A 1 173 ? -9.723 9.489 2.662 1.00 96.12 173 GLU A CA 1
ATOM 1436 C C . GLU A 1 173 ? -10.389 8.451 1.743 1.00 96.12 173 GLU A C 1
ATOM 1438 O O . GLU A 1 173 ? -11.520 8.028 1.992 1.00 96.12 173 GLU A O 1
ATOM 1443 N N . TYR A 1 174 ? -9.696 8.006 0.694 1.00 95.94 174 TYR A N 1
ATOM 1444 C CA . TYR A 1 174 ? -10.182 6.956 -0.201 1.00 95.94 174 TYR A CA 1
ATOM 1445 C C . TYR A 1 174 ? -10.354 5.619 0.519 1.00 95.94 174 TYR A C 1
ATOM 1447 O O . TYR A 1 174 ? -11.417 5.004 0.420 1.00 95.94 174 TYR A O 1
ATOM 1455 N N . MET A 1 175 ? -9.358 5.224 1.317 1.00 95.44 175 MET A N 1
ATOM 1456 C CA . MET A 1 175 ? -9.432 4.049 2.184 1.00 95.44 175 MET A CA 1
ATOM 1457 C C . MET A 1 175 ? -10.598 4.154 3.167 1.00 95.44 175 MET A C 1
ATOM 1459 O O . MET A 1 175 ? -11.365 3.208 3.310 1.00 95.44 175 MET A O 1
ATOM 1463 N N . GLU A 1 176 ? -10.786 5.308 3.802 1.00 95.31 176 GLU A N 1
ATOM 1464 C CA . GLU A 1 176 ? -11.888 5.537 4.738 1.00 95.31 176 GLU A CA 1
ATOM 1465 C C . GLU A 1 176 ? -13.261 5.418 4.060 1.00 95.31 176 GLU A C 1
ATOM 1467 O O . GLU A 1 176 ? -14.164 4.773 4.597 1.00 95.31 176 GLU A O 1
ATOM 1472 N N . LYS A 1 177 ? -13.425 5.977 2.853 1.00 93.94 177 LYS A N 1
ATOM 1473 C CA . LYS A 1 177 ? -14.651 5.800 2.057 1.00 93.94 177 LYS A CA 1
ATOM 1474 C C . LYS A 1 177 ? -14.891 4.332 1.724 1.00 93.94 177 LYS A C 1
ATOM 1476 O O . LYS A 1 177 ? -16.020 3.864 1.857 1.00 93.94 177 LYS A O 1
ATOM 1481 N N . PHE A 1 178 ? -13.850 3.600 1.338 1.00 92.88 178 PHE A N 1
ATOM 1482 C CA . PHE A 1 178 ? -13.944 2.173 1.040 1.00 92.88 178 PHE A CA 1
ATOM 1483 C C . PHE A 1 178 ? -14.324 1.342 2.275 1.00 92.88 178 PHE A C 1
ATOM 1485 O O . PHE A 1 178 ? -15.242 0.527 2.200 1.00 92.88 178 PHE A O 1
ATOM 1492 N N . MET A 1 179 ? -13.700 1.603 3.429 1.00 90.56 179 MET A N 1
ATOM 1493 C CA . MET A 1 179 ? -14.009 0.938 4.703 1.00 90.56 179 MET A CA 1
ATOM 1494 C C . MET A 1 179 ? -15.476 1.124 5.115 1.00 90.56 179 MET A C 1
ATOM 1496 O O . MET A 1 179 ? -16.118 0.166 5.545 1.00 90.56 179 MET A O 1
ATOM 1500 N N . ARG A 1 180 ? -16.005 2.344 4.952 1.00 90.50 180 ARG A N 1
ATOM 1501 C CA . ARG A 1 180 ? -17.389 2.720 5.299 1.00 90.50 180 ARG A CA 1
ATOM 1502 C C . ARG A 1 180 ? -18.431 2.227 4.295 1.00 90.50 180 ARG A C 1
ATOM 1504 O O . ARG A 1 180 ? -19.608 2.126 4.634 1.00 90.50 180 ARG A O 1
ATOM 1511 N N . SER A 1 181 ? -18.016 1.968 3.060 1.00 86.00 181 SER A N 1
ATOM 1512 C CA . SER A 1 181 ? -18.906 1.457 2.019 1.00 86.00 181 SER A CA 1
ATOM 1513 C C . SER A 1 181 ? -19.262 -0.003 2.294 1.00 86.00 181 SER A C 1
ATOM 1515 O O . SER A 1 181 ? -18.565 -0.693 3.030 1.00 86.00 181 SER A O 1
ATOM 1517 N N . TYR A 1 182 ? -20.355 -0.494 1.716 1.00 82.00 182 TYR A N 1
ATOM 1518 C CA . TYR A 1 182 ? -20.740 -1.914 1.762 1.00 82.00 182 TYR A CA 1
ATOM 1519 C C . TYR A 1 182 ? -20.727 -2.533 3.185 1.00 82.00 182 TYR A C 1
ATOM 1521 O O . TYR A 1 182 ? -19.908 -3.416 3.479 1.00 82.00 182 TYR A O 1
ATOM 1529 N N . PRO A 1 183 ? -21.571 -2.055 4.123 1.00 83.12 183 PRO A N 1
ATOM 1530 C CA . PRO A 1 183 ? -21.609 -2.579 5.489 1.00 83.12 183 PRO A CA 1
ATOM 1531 C C . PRO A 1 183 ? -21.890 -4.088 5.530 1.00 83.12 183 PRO A C 1
ATOM 1533 O O . PRO A 1 183 ? -22.719 -4.592 4.777 1.00 83.12 183 PRO A O 1
ATOM 1536 N N . GLY A 1 184 ? -21.207 -4.811 6.421 1.00 81.75 184 GLY A N 1
ATOM 1537 C CA . GLY A 1 184 ? -21.367 -6.265 6.577 1.00 81.75 184 GLY A CA 1
ATOM 1538 C C . GLY A 1 184 ? -20.670 -7.114 5.509 1.00 81.75 184 GLY A C 1
ATOM 1539 O O . GLY A 1 184 ? -20.765 -8.338 5.551 1.00 81.75 184 GLY A O 1
ATOM 1540 N N . VAL A 1 185 ? -19.959 -6.485 4.570 1.00 83.50 185 VAL A N 1
ATOM 1541 C CA . VAL A 1 185 ? -19.185 -7.184 3.543 1.00 83.50 185 VAL A CA 1
ATOM 1542 C C . VAL A 1 185 ? -17.701 -7.204 3.915 1.00 83.50 185 VAL A C 1
ATOM 1544 O O . VAL A 1 185 ? -17.162 -6.123 4.191 1.00 83.50 185 VAL A O 1
ATOM 1547 N N . PRO A 1 186 ? -17.032 -8.377 3.909 1.00 87.06 186 PRO A N 1
ATOM 1548 C CA . PRO A 1 186 ? -15.586 -8.460 4.099 1.00 87.06 186 PRO A CA 1
ATOM 1549 C C . PRO A 1 186 ? -14.843 -7.746 2.967 1.00 87.06 186 PRO A C 1
ATOM 1551 O O . PRO A 1 186 ? -15.183 -7.886 1.792 1.00 87.06 186 PRO A O 1
ATOM 1554 N N . LYS A 1 187 ? -13.820 -6.973 3.337 1.00 89.19 187 LYS A N 1
ATOM 1555 C CA . LYS A 1 187 ? -13.047 -6.118 2.429 1.00 89.19 187 LYS A CA 1
ATOM 1556 C C . LYS A 1 187 ? -11.565 -6.356 2.602 1.00 89.19 187 LYS A C 1
ATOM 1558 O O . LYS A 1 187 ? -11.099 -6.551 3.722 1.00 89.19 187 LYS A O 1
ATOM 1563 N N . ILE A 1 188 ? -10.836 -6.272 1.498 1.00 92.12 188 ILE A N 1
ATOM 1564 C CA . ILE A 1 188 ? -9.382 -6.214 1.522 1.00 92.12 188 ILE A CA 1
ATOM 1565 C C . ILE A 1 188 ? -8.914 -4.979 0.771 1.00 92.12 188 ILE A C 1
ATOM 1567 O O . ILE A 1 188 ? -9.427 -4.631 -0.294 1.00 92.12 188 ILE A O 1
ATOM 1571 N N . CYS A 1 189 ? -7.922 -4.311 1.340 1.00 93.50 189 CYS A N 1
ATOM 1572 C CA . CYS A 1 189 ? -7.247 -3.228 0.669 1.00 93.50 189 CYS A CA 1
ATOM 1573 C C . CYS A 1 189 ? -5.782 -3.160 1.057 1.00 93.50 189 CYS A C 1
ATOM 1575 O O . CYS A 1 189 ? -5.429 -3.439 2.204 1.00 93.50 189 CYS A O 1
ATOM 1577 N N . HIS A 1 190 ? -4.969 -2.659 0.137 1.00 92.94 190 HIS A N 1
ATOM 1578 C CA . HIS A 1 190 ? -3.678 -2.091 0.483 1.00 92.94 190 HIS A CA 1
ATOM 1579 C C . HIS A 1 190 ? -3.596 -0.630 0.037 1.00 92.94 190 HIS A C 1
ATOM 1581 O O . HIS A 1 190 ? -4.218 -0.204 -0.941 1.00 92.94 190 HIS A O 1
ATOM 1587 N N . VAL A 1 191 ? -2.834 0.153 0.794 1.00 94.44 191 VAL A N 1
ATOM 1588 C CA . VAL A 1 191 ? -2.545 1.555 0.503 1.00 94.44 191 VAL A CA 1
ATOM 1589 C C . VAL A 1 191 ? -1.045 1.740 0.636 1.00 94.44 191 VAL A C 1
ATOM 1591 O O . VAL A 1 191 ? -0.470 1.413 1.672 1.00 94.44 191 VAL A O 1
ATOM 1594 N N . TRP A 1 192 ? -0.420 2.272 -0.407 1.00 93.25 192 TRP A N 1
ATOM 1595 C CA . TRP A 1 192 ? 1.018 2.464 -0.491 1.00 93.25 192 TRP A CA 1
ATOM 1596 C C . TRP A 1 192 ? 1.334 3.926 -0.828 1.00 93.25 192 TRP A C 1
ATOM 1598 O O . TRP A 1 192 ? 1.461 4.277 -2.001 1.00 93.25 192 TRP A O 1
ATOM 1608 N N . PRO A 1 193 ? 1.495 4.796 0.188 1.00 92.50 193 PRO A N 1
ATOM 1609 C CA . PRO A 1 193 ? 1.932 6.171 -0.015 1.00 92.50 193 PRO A CA 1
ATOM 1610 C C . PRO A 1 193 ? 3.419 6.229 -0.356 1.00 92.50 193 PRO A C 1
ATOM 1612 O O . PRO A 1 193 ? 4.281 6.222 0.523 1.00 92.50 193 PRO A O 1
ATOM 1615 N N . VAL A 1 194 ? 3.729 6.255 -1.646 1.00 90.19 194 VAL A N 1
ATOM 1616 C CA . VAL A 1 194 ? 5.093 6.277 -2.158 1.00 90.19 194 VAL A CA 1
ATOM 1617 C C . VAL A 1 194 ? 5.713 7.652 -1.934 1.00 90.19 194 VAL A C 1
ATOM 1619 O O . VAL A 1 194 ? 6.762 7.749 -1.291 1.00 90.19 194 VAL A O 1
ATOM 1622 N N . TYR A 1 195 ? 5.065 8.735 -2.378 1.00 87.94 195 TYR A N 1
ATOM 1623 C CA . TYR A 1 195 ? 5.661 10.079 -2.297 1.00 87.94 195 TYR A CA 1
ATOM 1624 C C . TYR A 1 195 ? 5.931 10.549 -0.870 1.00 87.94 195 TYR A C 1
ATOM 1626 O O . TYR A 1 195 ? 6.845 11.347 -0.653 1.00 87.94 195 TYR A O 1
ATOM 1634 N N . LEU A 1 196 ? 5.188 10.021 0.105 1.00 88.62 196 LEU A N 1
ATOM 1635 C CA . LEU A 1 196 ? 5.354 10.362 1.512 1.00 88.62 196 LEU A CA 1
ATOM 1636 C C . LEU A 1 196 ? 6.785 10.122 2.020 1.00 88.62 196 LEU A C 1
ATOM 1638 O O . LEU A 1 196 ? 7.234 10.851 2.905 1.00 88.62 196 LEU A O 1
ATOM 1642 N N . ALA A 1 197 ? 7.504 9.126 1.495 1.00 86.31 197 ALA A N 1
ATOM 1643 C CA . ALA A 1 197 ? 8.849 8.800 1.977 1.00 86.31 197 ALA A CA 1
ATOM 1644 C C . ALA A 1 197 ? 9.832 8.298 0.901 1.00 86.31 197 ALA A C 1
ATOM 1646 O O . ALA A 1 197 ? 10.910 7.817 1.256 1.00 86.31 197 ALA A O 1
ATOM 1647 N N . HIS A 1 198 ? 9.502 8.401 -0.394 1.00 86.25 198 HIS A N 1
ATOM 1648 C CA . HIS A 1 198 ? 10.345 7.849 -1.463 1.00 86.25 198 HIS A CA 1
ATOM 1649 C C . HIS A 1 198 ? 11.700 8.569 -1.607 1.00 86.25 198 HIS A C 1
ATOM 1651 O O . HIS A 1 198 ? 12.747 7.925 -1.531 1.00 86.25 198 HIS A O 1
ATOM 1657 N N . ASP A 1 199 ? 11.690 9.896 -1.788 1.00 81.50 199 ASP A N 1
ATOM 1658 C CA . ASP A 1 199 ? 12.908 10.684 -2.070 1.00 81.50 199 ASP A CA 1
ATOM 1659 C C . ASP A 1 199 ? 13.503 11.350 -0.819 1.00 81.50 199 ASP A C 1
ATOM 1661 O O . ASP A 1 199 ? 14.673 11.736 -0.782 1.00 81.50 199 ASP A O 1
ATOM 1665 N N . THR A 1 200 ? 12.691 11.528 0.223 1.00 79.12 200 THR A N 1
ATOM 1666 C CA . THR A 1 200 ? 13.082 12.200 1.462 1.00 79.12 200 THR A CA 1
ATOM 1667 C C . THR A 1 200 ? 12.318 11.628 2.645 1.00 79.12 200 THR A C 1
ATOM 1669 O O . THR A 1 200 ? 11.128 11.357 2.559 1.00 79.12 200 THR A O 1
ATOM 1672 N N . MET A 1 201 ? 12.990 11.499 3.789 1.00 78.38 201 MET A N 1
ATOM 1673 C CA . MET A 1 201 ? 12.332 11.125 5.046 1.00 78.38 201 MET A CA 1
ATOM 1674 C C . MET A 1 201 ? 11.669 12.311 5.751 1.00 78.38 201 MET A C 1
ATOM 1676 O O . MET A 1 201 ? 10.957 12.117 6.728 1.00 78.38 201 MET A O 1
ATOM 1680 N N . LYS A 1 202 ? 11.935 13.551 5.329 1.00 81.31 202 LYS A N 1
ATOM 1681 C CA . LYS A 1 202 ? 11.484 14.745 6.066 1.00 81.31 202 LYS A CA 1
ATOM 1682 C C . LYS A 1 202 ? 9.962 14.841 6.144 1.00 81.31 202 LYS A C 1
ATOM 1684 O O . LYS A 1 202 ? 9.431 15.273 7.157 1.00 81.31 202 LYS A O 1
ATOM 1689 N N . THR A 1 203 ? 9.296 14.416 5.081 1.00 83.12 203 THR A N 1
ATOM 1690 C CA . THR A 1 203 ? 7.846 14.467 4.901 1.00 83.12 203 THR A CA 1
ATOM 1691 C C . THR A 1 203 ? 7.088 13.529 5.827 1.00 83.12 203 THR A C 1
ATOM 1693 O O . THR A 1 203 ? 5.928 13.792 6.079 1.00 83.12 203 THR A O 1
ATOM 1696 N N . ILE A 1 204 ? 7.699 12.477 6.386 1.00 87.69 204 ILE A N 1
ATOM 1697 C CA . ILE A 1 204 ? 6.974 11.590 7.311 1.00 87.69 204 ILE A CA 1
ATOM 1698 C C . ILE A 1 204 ? 6.837 12.187 8.722 1.00 87.69 204 ILE A C 1
ATOM 1700 O O . ILE A 1 204 ? 5.871 11.895 9.421 1.00 87.69 204 ILE A O 1
ATOM 1704 N N . TYR A 1 205 ? 7.757 13.062 9.144 1.00 87.19 205 TYR A N 1
ATOM 1705 C CA . TYR A 1 205 ? 7.809 13.561 10.525 1.00 87.19 205 TYR A CA 1
ATOM 1706 C C . TYR A 1 205 ? 6.641 14.480 10.904 1.00 87.19 205 TYR A C 1
ATOM 1708 O O . TYR A 1 205 ? 6.344 14.606 12.088 1.00 87.19 205 TYR A O 1
ATOM 1716 N N . HIS A 1 206 ? 5.977 15.129 9.941 1.00 90.94 206 HIS A N 1
ATOM 1717 C CA . HIS A 1 206 ? 4.803 15.965 10.228 1.00 90.94 206 HIS A CA 1
ATOM 1718 C C . HIS A 1 206 ? 3.478 15.196 10.144 1.00 90.94 206 HIS A C 1
ATOM 1720 O O . HIS A 1 206 ? 2.431 15.794 10.370 1.00 90.94 206 HIS A O 1
ATOM 1726 N N . THR A 1 207 ? 3.509 13.897 9.826 1.00 93.06 207 THR A N 1
ATOM 1727 C CA . THR A 1 207 ? 2.292 13.107 9.558 1.00 93.06 207 THR A CA 1
ATOM 1728 C C . THR A 1 207 ? 1.754 12.335 10.754 1.00 93.06 207 THR A C 1
ATOM 1730 O O . THR A 1 207 ? 0.693 11.725 10.648 1.00 93.06 207 THR A O 1
ATOM 1733 N N . ASP A 1 208 ? 2.435 12.362 11.902 1.00 95.00 208 ASP A N 1
ATOM 1734 C CA . ASP A 1 208 ? 2.030 11.568 13.067 1.00 95.00 208 ASP A CA 1
ATOM 1735 C C . ASP A 1 208 ? 0.595 11.861 13.510 1.00 95.00 208 ASP A C 1
ATOM 1737 O O . ASP A 1 208 ? -0.220 10.955 13.642 1.00 95.00 208 ASP A O 1
ATOM 1741 N N . ASN A 1 209 ? 0.235 13.137 13.656 1.00 97.38 209 ASN A N 1
ATOM 1742 C CA . ASN A 1 209 ? -1.132 13.519 14.003 1.00 97.38 209 ASN A CA 1
ATOM 1743 C C . ASN A 1 209 ? -2.143 13.140 12.909 1.00 97.38 209 ASN A C 1
ATOM 1745 O O . ASN A 1 209 ? -3.266 12.768 13.226 1.00 97.38 209 ASN A O 1
ATOM 1749 N N . GLN A 1 210 ? -1.753 13.184 11.635 1.00 96.50 210 GLN A N 1
ATOM 1750 C CA . GLN A 1 210 ? -2.629 12.847 10.515 1.00 96.50 210 GLN A CA 1
ATOM 1751 C C . GLN A 1 210 ? -2.972 11.349 10.491 1.00 96.50 210 GLN A C 1
ATOM 1753 O O . GLN A 1 210 ? -4.142 10.986 10.332 1.00 96.50 210 GLN A O 1
ATOM 1758 N N . PHE A 1 211 ? -1.977 10.478 10.694 1.00 96.88 211 PHE A N 1
ATOM 1759 C CA . PHE A 1 211 ? -2.202 9.039 10.849 1.00 96.88 211 PHE A CA 1
ATOM 1760 C C . PHE A 1 211 ? -2.958 8.731 12.142 1.00 96.88 211 PHE A C 1
ATOM 1762 O O . PHE A 1 211 ? -3.928 7.974 12.113 1.00 96.88 211 PHE A O 1
ATOM 1769 N N . LEU A 1 212 ? -2.578 9.351 13.262 1.00 97.88 212 LEU A N 1
ATOM 1770 C CA . LEU A 1 212 ? -3.266 9.200 14.542 1.00 97.88 212 LEU A CA 1
ATOM 1771 C C . LEU A 1 212 ? -4.757 9.532 14.426 1.00 97.88 212 LEU A C 1
ATOM 1773 O O . LEU A 1 212 ? -5.596 8.755 14.881 1.00 97.88 212 LEU A O 1
ATOM 1777 N N . ASP A 1 213 ? -5.093 10.659 13.799 1.00 98.44 213 ASP A N 1
ATOM 1778 C CA . ASP A 1 213 ? -6.474 11.089 13.590 1.00 98.44 213 ASP A CA 1
ATOM 1779 C C . ASP A 1 213 ? -7.231 10.119 12.679 1.00 98.44 213 ASP A C 1
ATOM 1781 O O . ASP A 1 213 ? -8.400 9.824 12.938 1.00 98.44 213 ASP A O 1
ATOM 1785 N N . PHE A 1 214 ? -6.579 9.587 11.639 1.00 97.75 214 PHE A N 1
ATOM 1786 C CA . PHE A 1 214 ? -7.154 8.542 10.791 1.00 97.75 214 PHE A CA 1
ATOM 1787 C C . PHE A 1 214 ? -7.472 7.270 11.587 1.00 97.75 214 PHE A C 1
ATOM 1789 O O . PHE A 1 214 ? -8.589 6.760 11.497 1.00 97.75 214 PHE A O 1
ATOM 1796 N N . PHE A 1 215 ? -6.542 6.767 12.400 1.00 97.44 215 PHE A N 1
ATOM 1797 C CA . PHE A 1 215 ? -6.773 5.547 13.176 1.00 97.44 215 PHE A CA 1
ATOM 1798 C C . PHE A 1 215 ? -7.819 5.753 14.280 1.00 97.44 215 PHE A C 1
ATOM 1800 O O . PHE A 1 215 ? -8.678 4.892 14.465 1.00 97.44 215 PHE A O 1
ATOM 1807 N N . LYS A 1 216 ? -7.817 6.909 14.959 1.00 97.94 216 LYS A N 1
ATOM 1808 C CA . LYS A 1 216 ? -8.809 7.261 15.991 1.00 97.94 216 LYS A CA 1
ATOM 1809 C C . LYS A 1 216 ? -10.230 7.384 15.456 1.00 97.94 216 LYS A C 1
ATOM 1811 O O . LYS A 1 216 ? -11.175 6.995 16.131 1.00 97.94 216 LYS A O 1
ATOM 1816 N N . ARG A 1 217 ? -10.414 7.964 14.269 1.00 97.75 217 ARG A N 1
ATOM 1817 C CA . ARG A 1 217 ? -11.765 8.142 13.708 1.00 97.75 217 ARG A CA 1
ATOM 1818 C C . ARG A 1 217 ? -12.310 6.878 13.041 1.00 97.75 217 ARG A C 1
ATOM 1820 O O . ARG A 1 217 ? -13.513 6.795 12.820 1.00 97.75 217 ARG A O 1
ATOM 1827 N N . ASN A 1 218 ? -11.444 5.905 12.749 1.00 96.38 218 ASN A N 1
ATOM 1828 C CA . ASN A 1 218 ? -11.804 4.637 12.113 1.00 96.38 218 ASN A CA 1
ATOM 1829 C C . ASN A 1 218 ? -11.691 3.422 13.054 1.00 96.38 218 ASN A C 1
ATOM 1831 O O . ASN A 1 218 ? -11.796 2.289 12.589 1.00 96.38 218 ASN A O 1
ATOM 1835 N N . THR A 1 219 ? -11.519 3.627 14.366 1.00 95.19 219 THR A N 1
ATOM 1836 C CA . THR A 1 219 ? -11.362 2.559 15.374 1.00 95.19 219 THR A CA 1
ATOM 1837 C C . THR A 1 219 ? -12.429 1.479 15.274 1.00 95.19 219 THR A C 1
ATOM 1839 O O . THR A 1 219 ? -12.110 0.300 15.337 1.00 95.19 219 THR A O 1
ATOM 1842 N N . GLU A 1 220 ? -13.693 1.868 15.097 1.00 92.56 220 GLU A N 1
ATOM 1843 C CA . GLU A 1 220 ? -14.817 0.932 15.017 1.00 92.56 220 GLU A CA 1
ATOM 1844 C C . GLU A 1 220 ? -14.650 -0.071 13.869 1.00 92.56 220 GLU A C 1
ATOM 1846 O O . GLU A 1 220 ? -14.795 -1.271 14.078 1.00 92.56 220 GLU A O 1
ATOM 1851 N N . TYR A 1 221 ? -14.254 0.404 12.687 1.00 91.12 221 TYR A N 1
ATOM 1852 C CA . 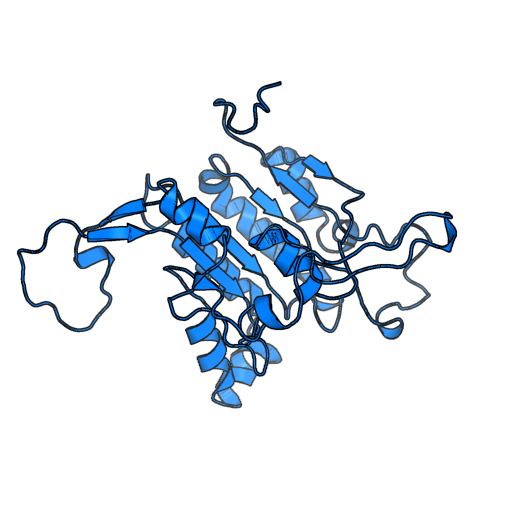TYR A 1 221 ? -13.996 -0.443 11.521 1.00 91.12 221 TYR A CA 1
ATOM 1853 C C . TYR A 1 221 ? -12.716 -1.265 11.675 1.00 91.12 221 TYR A C 1
ATOM 1855 O O . TYR A 1 221 ? -12.629 -2.386 11.187 1.00 91.12 221 TYR A O 1
ATOM 1863 N N . LEU A 1 222 ? -11.714 -0.710 12.358 1.00 91.62 222 LEU A N 1
ATOM 1864 C CA . LEU A 1 222 ? -10.446 -1.392 12.600 1.00 91.62 222 LEU A CA 1
ATOM 1865 C C . LEU A 1 222 ? -10.546 -2.447 13.700 1.00 91.62 222 LEU A C 1
ATOM 1867 O O . LEU A 1 222 ? -9.676 -3.310 13.761 1.00 91.62 222 LEU A O 1
ATOM 1871 N N . ASN A 1 223 ? -11.584 -2.403 14.542 1.00 89.62 223 ASN A N 1
ATOM 1872 C CA . ASN A 1 223 ? -11.792 -3.375 15.610 1.00 89.62 223 ASN A CA 1
ATOM 1873 C C . ASN A 1 223 ? -12.116 -4.781 15.088 1.00 89.62 223 ASN A C 1
ATOM 1875 O O . ASN A 1 223 ? -11.788 -5.759 15.764 1.00 89.62 223 ASN A O 1
ATOM 1879 N N . ASP A 1 224 ? -12.688 -4.865 13.887 1.00 87.75 224 ASP A N 1
ATOM 1880 C CA . ASP A 1 224 ? -13.025 -6.100 13.175 1.00 87.75 224 ASP A CA 1
ATOM 1881 C C . ASP A 1 224 ? -12.173 -6.271 11.904 1.00 87.75 224 ASP A C 1
ATOM 1883 O O . ASP A 1 224 ? -12.640 -6.692 10.849 1.00 87.75 224 ASP A O 1
ATOM 1887 N N . ALA A 1 225 ? -10.899 -5.875 11.976 1.00 90.00 225 ALA A N 1
ATOM 1888 C CA . ALA A 1 225 ? -9.979 -5.967 10.851 1.00 90.00 225 ALA A CA 1
ATOM 1889 C C . ALA A 1 225 ? -8.587 -6.443 11.271 1.00 90.00 225 ALA A C 1
ATOM 1891 O O . ALA A 1 225 ? -8.070 -6.099 12.342 1.00 90.00 225 ALA A O 1
ATOM 1892 N N . PHE A 1 226 ? -7.946 -7.167 10.355 1.00 91.75 226 PHE A N 1
ATOM 1893 C CA . PHE A 1 226 ? -6.499 -7.319 10.352 1.00 91.75 226 PHE A CA 1
ATOM 1894 C C . PHE A 1 226 ? -5.868 -6.045 9.796 1.00 91.75 226 PHE A C 1
ATOM 1896 O O . PHE A 1 226 ? -6.182 -5.625 8.683 1.00 91.75 226 PHE A O 1
ATOM 1903 N N . LEU A 1 227 ? -4.972 -5.434 10.569 1.00 92.00 227 LEU A N 1
ATOM 1904 C CA . LEU A 1 227 ? -4.227 -4.249 10.148 1.00 92.00 227 LEU A CA 1
ATOM 1905 C C . LEU A 1 227 ? -2.743 -4.585 10.096 1.00 92.00 227 LEU A C 1
ATOM 1907 O O . LEU A 1 227 ? -2.174 -4.997 11.105 1.00 92.00 227 LEU A O 1
ATOM 1911 N N . PHE A 1 228 ? -2.127 -4.338 8.944 1.00 92.31 228 PHE A N 1
ATOM 1912 C CA . PHE A 1 228 ? -0.681 -4.361 8.762 1.00 92.31 228 PHE A CA 1
ATOM 1913 C C . PHE A 1 228 ? -0.221 -2.947 8.415 1.00 92.31 228 PHE A C 1
ATOM 1915 O O . PHE A 1 228 ? -0.645 -2.385 7.408 1.00 92.31 228 PHE A O 1
ATOM 1922 N N . PHE A 1 229 ? 0.641 -2.367 9.248 1.00 91.88 229 PHE A N 1
ATOM 1923 C CA . PHE A 1 229 ? 1.206 -1.038 9.026 1.00 91.88 229 PHE A CA 1
ATOM 1924 C C . PHE A 1 229 ? 2.731 -1.112 9.060 1.00 91.88 229 PHE A C 1
ATOM 1926 O O . PHE A 1 229 ? 3.322 -1.382 10.110 1.00 91.88 229 PHE A O 1
ATOM 1933 N N . PHE A 1 230 ? 3.357 -0.945 7.894 1.00 89.38 230 PHE A N 1
ATOM 1934 C CA . PHE A 1 230 ? 4.794 -1.130 7.696 1.00 89.38 230 PHE A CA 1
ATOM 1935 C C . PHE A 1 230 ? 5.291 -0.450 6.414 1.00 89.38 230 PHE A C 1
ATOM 1937 O O . PHE A 1 230 ? 4.508 0.115 5.656 1.00 89.38 230 PHE A O 1
ATOM 1944 N N . ALA A 1 231 ? 6.604 -0.509 6.190 1.00 85.88 231 ALA A N 1
ATOM 1945 C CA . ALA A 1 231 ? 7.263 -0.012 4.985 1.00 85.88 231 ALA A CA 1
ATOM 1946 C C . ALA A 1 231 ? 7.950 -1.156 4.226 1.00 85.88 231 ALA A C 1
ATOM 1948 O O . ALA A 1 231 ? 8.451 -2.102 4.838 1.00 85.88 231 ALA A O 1
ATOM 1949 N N . ASP A 1 232 ? 8.015 -1.033 2.904 1.00 86.19 232 ASP A N 1
ATOM 1950 C CA . ASP A 1 232 ? 8.657 -1.975 1.982 1.00 86.19 232 ASP A CA 1
ATOM 1951 C C . ASP A 1 232 ? 10.183 -2.006 2.139 1.00 86.19 232 ASP A C 1
ATOM 1953 O O . ASP A 1 232 ? 10.806 -3.069 2.134 1.00 86.19 232 ASP A O 1
ATOM 1957 N N . HIS A 1 233 ? 10.795 -0.831 2.280 1.00 84.12 233 HIS A N 1
ATOM 1958 C CA . HIS A 1 233 ? 12.216 -0.671 2.532 1.00 84.12 233 HIS A CA 1
ATOM 1959 C C . HIS A 1 233 ? 12.527 0.684 3.181 1.00 84.12 233 HIS A C 1
ATOM 1961 O O . HIS A 1 233 ? 11.662 1.471 3.554 1.00 84.12 233 HIS A O 1
ATOM 1967 N N . GLY A 1 234 ? 13.819 0.916 3.420 1.00 76.81 234 GLY A N 1
ATOM 1968 C CA . GLY A 1 234 ? 14.342 2.079 4.123 1.00 76.81 234 GLY A CA 1
ATOM 1969 C C . GLY A 1 234 ? 15.037 3.044 3.184 1.00 76.81 234 GLY A C 1
ATOM 1970 O O . GLY A 1 234 ? 15.099 2.787 1.986 1.00 76.81 234 GLY A O 1
ATOM 1971 N N . PRO A 1 235 ? 15.623 4.129 3.694 1.00 75.00 235 PRO A N 1
ATOM 1972 C CA . PRO A 1 235 ? 16.264 5.120 2.842 1.00 75.00 235 PRO A CA 1
ATOM 1973 C C . PRO A 1 235 ? 17.365 4.485 1.983 1.00 75.00 235 PRO A C 1
ATOM 1975 O O . PRO A 1 235 ? 18.175 3.701 2.481 1.00 75.00 235 PRO A O 1
ATOM 1978 N N . ARG A 1 236 ? 17.370 4.804 0.683 1.00 66.19 236 ARG A N 1
ATOM 1979 C CA . ARG A 1 236 ? 18.347 4.269 -0.283 1.00 66.19 236 ARG A CA 1
ATOM 1980 C C . ARG A 1 236 ? 19.660 5.057 -0.270 1.00 66.19 236 ARG A C 1
ATOM 1982 O O . ARG A 1 236 ? 20.732 4.466 -0.379 1.00 66.19 236 ARG A O 1
ATOM 1989 N N . ASP A 1 237 ? 19.585 6.379 -0.096 1.00 57.91 237 ASP A N 1
ATOM 1990 C CA . ASP A 1 237 ? 20.726 7.275 -0.300 1.00 57.91 237 ASP A CA 1
ATOM 1991 C C . ASP A 1 237 ? 21.353 7.781 0.996 1.00 57.91 237 ASP A C 1
ATOM 1993 O O . ASP A 1 237 ? 20.682 8.359 1.850 1.00 57.91 237 ASP A O 1
ATOM 1997 N N . LYS A 1 238 ? 22.688 7.704 1.076 1.00 49.25 238 LYS A N 1
ATOM 1998 C CA . LYS A 1 238 ? 23.498 8.236 2.190 1.00 49.25 238 LYS A CA 1
ATOM 1999 C C . LYS A 1 238 ? 23.267 9.732 2.470 1.00 49.25 238 LYS A C 1
ATOM 2001 O O . LYS A 1 238 ? 23.466 10.163 3.596 1.00 49.25 238 LYS A O 1
ATOM 2006 N N . ALA A 1 239 ? 22.820 10.518 1.487 1.00 43.81 239 ALA A N 1
ATOM 2007 C CA . ALA A 1 239 ? 22.540 11.951 1.644 1.00 43.81 239 ALA A CA 1
ATOM 2008 C C . ALA A 1 239 ? 21.243 12.260 2.422 1.00 43.81 239 ALA A C 1
ATOM 2010 O O . ALA A 1 239 ? 21.068 13.384 2.889 1.00 43.81 239 ALA A O 1
ATOM 2011 N N . THR A 1 240 ? 20.351 11.277 2.600 1.00 48.38 240 THR A N 1
ATOM 2012 C CA . THR A 1 240 ? 19.191 11.399 3.509 1.00 48.38 240 THR A CA 1
ATOM 2013 C C . THR A 1 240 ? 19.563 11.204 4.981 1.00 48.38 240 THR A C 1
ATOM 2015 O O . THR A 1 240 ? 18.741 11.449 5.862 1.00 48.38 240 THR A O 1
ATOM 2018 N N . TYR A 1 241 ? 20.814 10.824 5.254 1.00 48.34 241 TYR A N 1
ATOM 2019 C CA . TYR A 1 241 ? 21.383 10.709 6.587 1.00 48.34 241 TYR A CA 1
ATOM 2020 C C . TYR A 1 241 ? 22.203 11.971 6.855 1.00 48.34 241 TYR A C 1
ATOM 2022 O O . TYR A 1 241 ? 23.357 12.077 6.434 1.00 48.34 241 TYR A O 1
ATOM 2030 N N . SER A 1 242 ? 21.639 12.952 7.565 1.00 40.66 242 SER A N 1
ATOM 2031 C CA . SER A 1 242 ? 22.520 13.881 8.268 1.00 40.66 242 SER A CA 1
ATOM 2032 C C . SER A 1 242 ? 23.256 13.032 9.314 1.00 40.66 242 SER A C 1
ATOM 2034 O O . SER A 1 242 ? 22.646 12.430 10.199 1.00 40.66 242 SER A O 1
ATOM 2036 N N . ALA A 1 243 ? 24.574 12.885 9.165 1.00 40.16 243 ALA A N 1
ATOM 2037 C CA . ALA A 1 243 ? 25.405 12.037 10.027 1.00 40.16 243 ALA A CA 1
ATOM 2038 C C . ALA A 1 243 ? 25.384 12.465 11.514 1.00 40.16 243 ALA A C 1
ATOM 2040 O O . ALA A 1 243 ? 25.958 11.797 12.367 1.00 40.16 243 ALA A O 1
ATOM 2041 N N . THR A 1 244 ? 24.715 13.574 11.832 1.00 44.47 244 THR A N 1
ATOM 2042 C CA . THR A 1 244 ? 24.483 14.088 13.182 1.00 44.47 244 THR A CA 1
ATOM 2043 C C . THR A 1 244 ? 23.218 13.542 13.856 1.00 44.47 244 THR A C 1
ATOM 2045 O O . THR A 1 244 ? 23.074 13.722 15.062 1.00 44.47 244 THR A O 1
ATOM 2048 N N . GLU A 1 245 ? 22.320 12.866 13.129 1.00 47.91 245 GLU A N 1
ATOM 2049 C CA . GLU A 1 245 ? 20.990 12.464 13.634 1.00 47.91 245 GLU A CA 1
ATOM 2050 C C . GLU A 1 245 ? 20.753 10.947 13.697 1.00 47.91 245 GLU A C 1
ATOM 2052 O O . GLU A 1 245 ? 19.698 10.515 14.156 1.00 47.91 245 GLU A O 1
ATOM 2057 N N . THR A 1 246 ? 21.706 10.121 13.257 1.00 43.94 246 THR A N 1
ATOM 2058 C CA . THR A 1 246 ? 21.550 8.658 13.276 1.00 43.94 246 THR A CA 1
ATOM 2059 C C . THR A 1 246 ? 22.724 7.987 13.978 1.00 43.94 246 THR A C 1
ATOM 2061 O O . THR A 1 246 ? 23.832 7.944 13.443 1.00 43.94 246 THR A O 1
ATOM 2064 N N . ARG A 1 247 ? 22.482 7.459 15.179 1.00 37.97 247 ARG A N 1
ATOM 2065 C CA . ARG A 1 247 ? 23.374 6.559 15.920 1.00 37.97 247 ARG A CA 1
ATOM 2066 C C . ARG A 1 247 ? 23.208 5.122 15.419 1.00 37.97 247 ARG A C 1
ATOM 2068 O O . ARG A 1 247 ? 22.177 4.766 14.849 1.00 37.97 247 ARG A O 1
ATOM 2075 N N . ASP A 1 248 ? 24.199 4.270 15.667 1.00 34.59 248 ASP A N 1
ATOM 2076 C CA . ASP A 1 248 ? 24.013 2.820 15.527 1.00 34.59 248 ASP A CA 1
ATOM 2077 C C . ASP A 1 248 ? 22.798 2.386 16.371 1.00 34.59 248 ASP A C 1
ATOM 2079 O O . ASP A 1 248 ? 22.731 2.676 17.565 1.00 34.59 248 ASP A O 1
ATOM 2083 N N . GLY A 1 249 ? 21.800 1.770 15.726 1.00 41.97 249 GLY A N 1
ATOM 2084 C CA . GLY A 1 249 ? 20.485 1.458 16.314 1.00 41.97 249 GLY A CA 1
ATOM 2085 C C . GLY A 1 249 ? 19.333 2.408 15.932 1.00 41.97 249 GLY A C 1
ATOM 2086 O O . GLY A 1 249 ? 18.168 2.044 16.095 1.00 41.97 249 GLY A O 1
ATOM 2087 N N . ASP A 1 250 ? 19.606 3.578 15.335 1.00 39.38 250 ASP A N 1
ATOM 2088 C CA . ASP A 1 250 ? 18.568 4.512 14.840 1.00 39.38 250 ASP A CA 1
ATOM 2089 C C . ASP A 1 250 ? 17.926 4.082 13.513 1.00 39.38 250 ASP A C 1
ATOM 2091 O O . ASP A 1 250 ? 16.896 4.625 13.089 1.00 39.38 250 ASP A O 1
ATOM 2095 N N . VAL A 1 251 ? 18.521 3.078 12.885 1.00 41.53 251 VAL A N 1
ATOM 2096 C CA . VAL A 1 251 ? 17.963 2.266 11.811 1.00 41.53 251 VAL A CA 1
ATOM 2097 C C . VAL A 1 251 ? 17.307 1.021 12.414 1.00 41.53 251 VAL A C 1
ATOM 2099 O O . VAL A 1 251 ? 17.590 -0.104 12.023 1.00 41.53 251 VAL A O 1
ATOM 2102 N N . SER A 1 252 ? 16.357 1.218 13.335 1.00 39.06 252 SER A N 1
ATOM 2103 C CA . SER A 1 252 ? 15.171 0.346 13.402 1.00 39.06 252 SER A CA 1
ATOM 2104 C C . SER A 1 252 ? 14.417 0.573 12.091 1.00 39.06 252 SER A C 1
ATOM 2106 O O . SER A 1 252 ? 13.527 1.422 11.954 1.00 39.06 252 SER A O 1
ATOM 2108 N N . LEU A 1 253 ? 14.984 -0.030 11.058 1.00 42.25 253 LEU A N 1
ATOM 2109 C CA . LEU A 1 253 ? 14.461 -0.125 9.727 1.00 42.25 253 LEU A CA 1
ATOM 2110 C C . LEU A 1 253 ? 13.504 -1.299 9.794 1.00 42.25 253 LEU A C 1
ATOM 2112 O O . LEU A 1 253 ? 13.933 -2.392 10.143 1.00 42.25 253 LEU A O 1
ATOM 2116 N N . TYR A 1 254 ? 12.248 -1.045 9.449 1.00 55.19 254 TYR A N 1
ATOM 2117 C CA . TYR A 1 254 ? 11.214 -2.062 9.288 1.00 55.19 254 TYR A CA 1
ATOM 2118 C C . TYR A 1 254 ? 10.606 -2.503 10.618 1.00 55.19 254 TYR A C 1
ATOM 2120 O O . TYR A 1 254 ? 10.935 -3.530 11.209 1.00 55.19 254 TYR A O 1
ATOM 2128 N N . GLU A 1 255 ? 9.665 -1.685 11.069 1.00 53.34 255 GLU A N 1
ATOM 2129 C CA . GLU A 1 255 ? 8.696 -2.112 12.060 1.00 53.34 255 GLU A CA 1
ATOM 2130 C C . GLU A 1 255 ? 7.432 -2.510 11.315 1.00 53.34 255 GLU A C 1
ATOM 2132 O O . GLU A 1 255 ? 6.974 -1.765 10.446 1.00 53.34 255 GLU A O 1
ATOM 2137 N N . ILE A 1 256 ? 6.883 -3.675 11.648 1.00 60.84 256 ILE A N 1
ATOM 2138 C CA . ILE A 1 256 ? 5.494 -3.976 11.318 1.00 60.84 256 ILE A CA 1
ATOM 2139 C C . ILE A 1 256 ? 4.698 -3.817 12.595 1.00 60.84 256 ILE A C 1
ATOM 2141 O O . ILE A 1 256 ? 5.024 -4.418 13.621 1.00 60.84 256 ILE A O 1
ATOM 2145 N N . VAL A 1 257 ? 3.645 -3.018 12.515 1.00 64.38 257 VAL A N 1
ATOM 2146 C CA . VAL A 1 257 ? 2.587 -3.019 13.512 1.00 64.38 257 VAL A CA 1
ATOM 2147 C C . VAL A 1 257 ? 1.461 -3.879 12.968 1.00 64.38 257 VAL A C 1
ATOM 2149 O O . VAL A 1 257 ? 0.859 -3.541 11.948 1.00 64.38 257 VAL A O 1
ATOM 2152 N N . VAL A 1 258 ? 1.230 -5.020 13.619 1.00 69.44 258 VAL A N 1
ATOM 2153 C CA . VAL A 1 258 ? 0.165 -5.950 13.243 1.00 69.44 258 VAL A CA 1
ATOM 2154 C C . VAL A 1 258 ? -0.897 -5.972 14.312 1.00 69.44 258 VAL A C 1
ATOM 2156 O O . VAL A 1 258 ? -0.609 -6.217 15.483 1.00 69.44 258 VAL A O 1
ATOM 2159 N N . ARG A 1 259 ? -2.142 -5.784 13.899 1.00 70.31 259 ARG A N 1
ATOM 2160 C CA . ARG A 1 259 ? -3.300 -6.108 14.718 1.00 70.31 259 ARG A CA 1
ATOM 2161 C C . ARG A 1 259 ? -3.916 -7.399 14.205 1.00 70.31 259 ARG A C 1
ATOM 2163 O O . ARG A 1 259 ? -4.307 -7.474 13.042 1.00 70.31 259 ARG A O 1
ATOM 2170 N N . PHE A 1 260 ? -4.030 -8.386 15.087 1.00 63.78 260 PHE A N 1
ATOM 2171 C CA . PHE A 1 260 ? -4.754 -9.620 14.814 1.00 63.78 260 PHE A CA 1
ATOM 2172 C C . PHE A 1 260 ? -6.096 -9.616 15.552 1.00 63.78 260 PHE A C 1
ATOM 2174 O O . PHE A 1 260 ? -6.119 -9.592 16.779 1.00 63.78 260 PHE A O 1
ATOM 2181 N N . THR A 1 261 ? -7.203 -9.692 14.814 1.00 53.84 261 THR A N 1
ATOM 2182 C CA . THR A 1 261 ? -8.522 -10.137 15.305 1.00 53.84 261 THR A CA 1
ATOM 2183 C C . THR A 1 261 ? -9.166 -10.968 14.201 1.00 53.84 261 THR A C 1
ATOM 2185 O O . THR A 1 261 ? -9.087 -10.539 13.054 1.00 53.84 261 THR A O 1
ATOM 2188 N N . PRO A 1 262 ? -9.768 -12.133 14.499 1.00 48.66 262 PRO A N 1
ATOM 2189 C CA . PRO A 1 262 ? -10.851 -12.227 15.477 1.00 48.66 262 PRO A CA 1
ATOM 2190 C C . PRO A 1 262 ? -10.661 -13.346 16.509 1.00 48.66 262 PRO A C 1
ATOM 2192 O O . PRO A 1 262 ? -9.739 -14.158 16.422 1.00 48.66 262 PRO A O 1
ATOM 2195 N N . ALA A 1 263 ? -11.590 -13.413 17.467 1.00 46.62 263 ALA A N 1
ATOM 2196 C CA . ALA A 1 263 ? -11.767 -14.530 18.398 1.00 46.62 263 ALA A CA 1
ATOM 2197 C C . ALA A 1 263 ? -11.910 -15.914 17.707 1.00 46.62 263 ALA A C 1
ATOM 2199 O O . ALA A 1 263 ? -11.882 -16.934 18.390 1.00 46.62 263 ALA A O 1
ATOM 2200 N N . ASP A 1 264 ? -11.983 -15.951 16.369 1.00 43.16 264 ASP A N 1
ATOM 2201 C CA . ASP A 1 264 ? -12.281 -17.123 15.539 1.00 43.16 264 ASP A CA 1
ATOM 2202 C C . ASP A 1 264 ? -11.069 -17.755 14.816 1.00 43.16 264 ASP A C 1
ATOM 2204 O O . ASP A 1 264 ? -11.238 -18.573 13.917 1.00 43.16 264 ASP A O 1
ATOM 2208 N N . GLY A 1 265 ? -9.825 -17.452 15.206 1.00 40.28 265 GLY A N 1
ATOM 2209 C CA . GLY A 1 265 ? -8.708 -18.383 14.956 1.00 40.28 265 GLY A CA 1
ATOM 2210 C C . GLY A 1 265 ? -8.281 -18.618 13.494 1.00 40.28 265 GLY A C 1
ATOM 2211 O O . GLY A 1 265 ? -7.804 -19.706 13.174 1.00 40.28 265 GLY A O 1
ATOM 2212 N N . TYR A 1 266 ? -8.354 -17.612 12.617 1.00 42.06 266 TYR A N 1
ATOM 2213 C CA . TYR A 1 266 ? -7.934 -17.730 11.205 1.00 42.06 266 TYR A CA 1
ATOM 2214 C C . TYR A 1 266 ? -6.430 -18.016 10.973 1.00 42.06 266 TYR A C 1
ATOM 2216 O O . TYR A 1 266 ? -6.042 -18.342 9.856 1.00 42.06 266 TYR A O 1
ATOM 2224 N N . PHE A 1 267 ? -5.583 -17.966 12.012 1.00 37.12 267 PHE A N 1
ATOM 2225 C CA . PHE A 1 267 ? -4.152 -18.317 11.944 1.00 37.12 267 PHE A CA 1
ATOM 2226 C C . PHE A 1 267 ? -3.776 -19.560 12.770 1.00 37.12 267 PHE A C 1
ATOM 2228 O O . PHE A 1 267 ? -2.649 -19.677 13.255 1.00 37.12 267 PHE A O 1
ATOM 2235 N N . MET A 1 268 ? -4.692 -20.515 12.945 1.00 27.58 268 MET A N 1
ATOM 2236 C CA . MET A 1 268 ? -4.306 -21.846 13.421 1.00 27.58 268 MET A CA 1
ATOM 2237 C C . MET A 1 268 ? -3.582 -22.584 12.292 1.00 27.58 268 MET A C 1
ATOM 2239 O O . MET A 1 268 ? -4.203 -23.166 11.406 1.00 27.58 268 MET A O 1
ATOM 2243 N N . VAL A 1 269 ? -2.247 -22.556 12.328 1.00 28.08 269 VAL A N 1
ATOM 2244 C CA . VAL A 1 269 ? -1.419 -23.510 11.586 1.00 28.08 269 VAL A CA 1
ATOM 2245 C C . VAL A 1 269 ? -1.796 -24.894 12.104 1.00 28.08 269 VAL A C 1
ATOM 2247 O O . VAL A 1 269 ? -1.462 -25.248 13.234 1.00 28.08 269 VAL A O 1
ATOM 2250 N N . THR A 1 270 ? -2.539 -25.664 11.313 1.00 30.03 270 THR A N 1
ATOM 2251 C CA . THR A 1 270 ? -2.705 -27.095 11.569 1.00 30.03 270 THR A CA 1
ATOM 2252 C C . THR A 1 270 ? -1.318 -27.730 11.524 1.00 30.03 270 THR A C 1
ATOM 2254 O O . THR A 1 270 ? -0.691 -27.737 10.463 1.00 30.03 270 THR A O 1
ATOM 2257 N N . GLN A 1 271 ? -0.825 -28.164 12.688 1.00 31.03 271 GLN A N 1
ATOM 2258 C CA . GLN A 1 271 ? 0.356 -29.024 12.810 1.00 31.03 271 GLN A CA 1
ATOM 2259 C C . GLN A 1 271 ? 0.094 -30.396 12.193 1.00 31.03 271 GLN A C 1
ATOM 2261 O O . GLN A 1 271 ? -1.062 -30.872 12.293 1.00 31.03 271 GLN A O 1
#

Radius of gyration: 20.29 Å; chains: 1; bounding box: 65×53×44 Å

Foldseek 3Di:
DCCQQAVLLVVCCCPVLVWDKDLDDDFPDADQLQLVCCVFQVWGEDKADPVVVVDDIGDTPDYCCQQFVDAVVVGHTRLVVVQVVFLKDFADPVQLADDDDDDDDPDGGDIDHAEEEAELPLCPSQNPPNGPGHPDDPHSHYCNVVNVVCVPDPVSVCCCPPDPHDRVLVQLVSVVVSLPPDPPRDHDYDHHYCVCPPQEVPNSNVCNVVSNVSCVVCVVSSSADKDKDWDNWDDNDPVNDPVVPDDVVSPSIIMITIRDDDPPCPPPPDD

Secondary structure (DSSP, 8-state):
-HHHH-HHHHHHHHHTS-PEEES-PPPSSSSHHHHHHHHHHS-----B--GGGTPPPB--S--HIIIIIS-GGGS--HHHHHHHTT-EEEEPHHHH-SSS----TTPPPEEEE-EEEEESSTTTTTS-TT----SS-SSSEESHHHHHHHHSSHHHHHIIIIIS--HHHHHHHHHHHHHHSSTT---EEEEE-STTTSS-SGGGTT-HHHHHHHHHHTHHHHTTS-EEE--S-----GGG--TTS--TT------EEEE---TT-TT----

Organism: Haemonchus placei (NCBI:txid6290)

Sequence (271 aa):
MSKRALPETLAYLKTELQAVQMEFYNKVAHNSKPNAFPLFFGKSIEGGSRAFFGLPPLIPDWNETEICIEYLDKYSYELEEYRQSGYKARCTAEEVQWPILQWLAAEPPLICDFTMVAQDWDVGFVFYKNCTGFKRAEADHIWRPFDVRMEETYTLRSLYYKYCGEPHLYMLEYMEKFMRSYPGVPKICHVWPVYLAHDTMKTIYHTDNQFLDFFKRNTEYLNDAFLFFFADHGPRDKATYSATETRDGDVSLYEIVVRFTPADGYFMVTQ